Protein AF-0000000072520885 (afdb_homodimer)

Secondary structure (DSSP, 8-state):
-------SS-EEEEEEEETTEEEEEETTS-EEEEETTTTEEEEEE--SS-EEEEEE-TTSTTEEEEEETTSEEEEEETT-SS-SEEEE-SS-EEEEEE-TTSSEEEEEETTTEEEEEETTTTEEEEEE--TT--B--TT--EEE-TTSSEEEEEBTTS-EEEEETTT-SEEEEE-S----/-------SS-EEEEEEEETTEEEEEETTS-EEEEETTTTEEEEEE--SS-EEEEEE-TTSTTEEEEEETTSEEEEEETT-SS-SEEEE-SS-EEEEEE-TTSSEEEEEETTTEEEEEETTTTEEEEEE--TT--B--TT--EEE-TTSSEEEEEBTTS-EEEEETTT-SEEEEE-S-TT-

Sequence (360 aa):
MSSFMGHTDKVSSARFLSPNQVVSGSNDRLIKIWDMRSQRCVRSVFPGSTILDVVGIDRAAATFVSGHFDRKLRFWDSRNQEPVHIIELAGKVTSLYMSSDGIHVLCSTRDDTLSLMDVRKYQTVHIFSAEQYRTSSDLSRCVLSPGMEYCAAGSSDGSVFVWNIQSTKLEKVLHKGGHEMSSFMGHTDKVSSARFLSPNQVVSGSNDRLIKIWDMRSQRCVRSVFPGSTILDVVGIDRAAATFVSGHFDRKLRFWDSRNQEPVHIIELAGKVTSLYMSSDGIHVLCSTRDDTLSLMDVRKYQTVHIFSAEQYRTSSDLSRCVLSPGMEYCAAGSSDGSVFVWNIQSTKLEKVLHKGGHE

Nearest PDB structures (foldseek):
  5nuv-assembly1_A  TM=9.226E-01  e=7.677E-21  Homo sapiens
  6u6w-assembly1_A  TM=8.346E-01  e=6.890E-13  Homo sapiens
  8g3e-assembly2_B  TM=8.464E-01  e=1.004E-12  Homo sapiens
  8itf-assembly1_B  TM=8.624E-01  e=2.648E-12  Homo sapiens
  6zqc-assembly1_UU  TM=7.320E-01  e=1.464E-08  Saccharomyces cerevisiae S288C

InterPro domains:
  IPR001680 WD40 repeat [PF00400] (3-35)
  IPR001680 WD40 repeat [PF00400] (137-164)
  IPR001680 WD40 repeat [PS50082] (4-44)
  IPR001680 WD40 repeat [SM00320] (1-35)
  IPR001680 WD40 repeat [SM00320] (38-77)
  IPR001680 WD40 repeat [SM00320] (80-118)
  IPR001680 WD40 repeat [SM00320] (121-164)
  IPR015943 WD40/YVTN repeat-like-containing domain superfamily [G3DSA:2.130.10.10] (1-180)
  IPR019775 WD40 repeat, conserved site [PS00678] (22-36)
  IPR020472 PAC1/LIS1-like, WD-40 repeat [PR00320] (22-36)
  IPR020472 PAC1/LIS1-like, WD-40 repeat [PR00320] (64-78)
  IPR020472 PAC1/LIS1-like, WD-40 repeat [PR00320] (151-165)
  IPR036322 WD40-repeat-containing domain superfamily [SSF50978] (3-176)
  IPR045160 Autophagy-related protein 16 [PTHR19878] (3-175)

Solvent-accessible surface area (backbone atoms only — not comparable to full-atom values): 18285 Å² total; per-residue (Å²): 130,82,71,50,44,26,48,84,24,36,27,40,30,57,38,54,55,42,83,49,28,37,38,34,26,11,60,66,19,37,38,37,32,31,32,60,84,81,64,38,52,77,42,76,31,72,84,80,37,36,30,45,29,61,45,51,31,79,76,39,84,48,24,32,40,38,28,14,60,80,13,36,38,37,32,35,40,72,90,48,81,55,64,77,44,76,45,81,54,92,24,30,35,36,27,71,30,65,40,88,83,38,48,38,38,40,32,30,25,73,66,30,35,36,38,33,29,34,68,88,72,73,39,78,74,46,67,37,60,50,96,82,53,36,64,43,50,76,68,32,47,53,40,63,24,83,77,60,52,34,35,36,33,38,13,44,74,10,27,36,40,31,30,30,55,86,79,43,39,71,67,42,72,47,44,50,62,90,75,120,129,81,72,52,41,27,49,85,25,36,29,40,30,59,38,54,54,42,83,49,29,37,38,36,25,11,60,66,18,36,38,37,33,31,32,59,85,80,64,38,51,77,43,76,32,71,83,79,37,36,29,45,30,60,44,53,31,78,75,41,83,48,24,34,40,37,29,15,58,81,12,35,38,36,31,37,40,72,90,49,80,56,64,75,43,76,46,81,55,92,26,30,35,37,27,72,31,65,40,87,83,37,48,36,39,41,33,30,24,74,67,30,36,36,39,34,28,33,69,88,72,73,39,79,74,45,68,36,60,50,94,83,52,37,64,42,49,76,66,31,46,53,38,63,24,83,77,60,52,34,36,36,34,38,12,44,74,10,28,35,40,31,29,30,53,86,78,43,38,70,68,41,71,45,43,46,69,74,71,120

Organism: Oesophagostomum dentatum (NCBI:txid61180)

Foldseek 3Di:
DPQPDDDPAAWQEKDDLDPFWMWTFGQSQKIWIAGNVVRGTPDIEHPPFHWNYKAYQNVDRQKIWTFGQQQKIFIDRNVDRGTPDIDGHPAGWLEWDAAPVSQWIWTDGQVQKIWIAGNVVRDTPAIAHDPPAGQQDSNKYKDADNVRQWIWTAGVVGWIWIAGRVVSDGPDIRDPDPPD/DVQQDDDPAAWQEKDDLDPFWMWTFGQSQKIWIAGNVVRGTPDIEHPPFHWNYKAYQNVDRQKIWTFGQQQKIFIDRNVDRGTPDIDGHPAGWLEWDAAPVSQWIWTDGQVQKIWIAGNVVRDTPAIAHDPPAGQQDSNKYKDADNVRQWIWTAGVVGWIWIAGRVVSDGPDIRDDDVPD

Structure (mmCIF, N/CA/C/O backbone):
data_AF-0000000072520885-model_v1
#
loop_
_entity.id
_entity.type
_entity.pdbx_description
1 polymer 'WD domain, G-beta repeat protein'
#
loop_
_atom_site.group_PDB
_atom_site.id
_atom_site.type_symbol
_atom_site.label_atom_id
_atom_site.label_alt_id
_atom_site.label_comp_id
_atom_site.label_asym_id
_atom_site.label_entity_id
_atom_site.label_seq_id
_atom_site.pdbx_PDB_ins_code
_atom_site.Cartn_x
_atom_site.Cartn_y
_atom_site.Cartn_z
_atom_site.occupancy
_atom_site.B_iso_or_equiv
_atom_site.auth_seq_id
_atom_site.auth_comp_id
_atom_site.auth_asym_id
_atom_site.auth_atom_id
_atom_site.pdbx_PDB_model_num
ATOM 1 N N . MET A 1 1 ? 24.062 25.516 6.023 1 29.08 1 MET A N 1
ATOM 2 C CA . MET A 1 1 ? 22.938 24.938 6.746 1 29.08 1 MET A CA 1
ATOM 3 C C . MET A 1 1 ? 21.859 24.453 5.773 1 29.08 1 MET A C 1
ATOM 5 O O . MET A 1 1 ? 21.203 25.266 5.117 1 29.08 1 MET A O 1
ATOM 9 N N . SER A 1 2 ? 22.078 23.422 5.055 1 37.03 2 SER A N 1
ATOM 10 C CA . SER A 1 2 ? 21.281 23.016 3.9 1 37.03 2 SER A CA 1
ATOM 11 C C . SER A 1 2 ? 19.812 22.875 4.262 1 37.03 2 SER A C 1
ATOM 13 O O . SER A 1 2 ? 19.453 22.062 5.117 1 37.03 2 SER A O 1
ATOM 15 N N . SER A 1 3 ? 19.156 23.938 4.422 1 42.97 3 SER A N 1
ATOM 16 C CA . SER A 1 3 ? 17.719 24.078 4.668 1 42.97 3 SER A CA 1
ATOM 17 C C . SER A 1 3 ? 16.922 23.047 3.871 1 42.97 3 SER A C 1
ATOM 19 O O . SER A 1 3 ? 17 23.016 2.643 1 42.97 3 SER A O 1
ATOM 21 N N . PHE A 1 4 ? 16.969 21.844 4.336 1 54.53 4 PHE A N 1
ATOM 22 C CA . PHE A 1 4 ? 16.453 20.812 3.445 1 54.53 4 PHE A CA 1
ATOM 23 C C . PHE A 1 4 ? 14.969 21.031 3.162 1 54.53 4 PHE A C 1
ATOM 25 O O . PHE A 1 4 ? 14.164 21.125 4.09 1 54.53 4 PHE A O 1
ATOM 32 N N . MET A 1 5 ? 14.68 21.734 1.988 1 65.44 5 MET A N 1
ATOM 33 C CA . MET A 1 5 ? 13.414 22.031 1.332 1 65.44 5 MET A CA 1
ATOM 34 C C . MET A 1 5 ? 12.609 20.766 1.087 1 65.44 5 MET A C 1
ATOM 36 O O . MET A 1 5 ? 13.156 19.656 1.155 1 65.44 5 MET A O 1
ATOM 40 N N . GLY A 1 6 ? 11.266 21.031 1.143 1 76.12 6 GLY A N 1
ATOM 41 C CA . GLY A 1 6 ? 10.398 19.938 0.737 1 76.12 6 GLY A CA 1
ATOM 42 C C . GLY A 1 6 ? 10.711 19.406 -0.65 1 76.12 6 GLY A C 1
ATOM 43 O O . GLY A 1 6 ? 11.711 19.797 -1.258 1 76.12 6 GLY A O 1
ATOM 44 N N . HIS A 1 7 ? 10.078 18.391 -1.062 1 83.19 7 HIS A N 1
ATOM 45 C CA . HIS A 1 7 ? 10.211 17.859 -2.414 1 83.19 7 HIS A CA 1
ATOM 46 C C . HIS A 1 7 ? 9.781 18.891 -3.457 1 83.19 7 HIS A C 1
ATOM 48 O O . HIS A 1 7 ? 8.992 19.781 -3.156 1 83.19 7 HIS A O 1
ATOM 54 N N . THR A 1 8 ? 10.352 18.875 -4.594 1 83.88 8 THR A N 1
ATOM 55 C CA . THR A 1 8 ? 10.047 19.828 -5.645 1 83.88 8 THR A CA 1
ATOM 56 C C . THR A 1 8 ? 9.125 19.219 -6.691 1 83.88 8 THR A C 1
ATOM 58 O O . THR A 1 8 ? 8.828 19.844 -7.711 1 83.88 8 THR A O 1
ATOM 61 N N . ASP A 1 9 ? 8.695 18.047 -6.512 1 86.56 9 ASP A N 1
ATOM 62 C CA . ASP A 1 9 ? 7.754 17.344 -7.371 1 86.56 9 ASP A CA 1
ATOM 63 C C . ASP A 1 9 ? 6.852 16.422 -6.551 1 86.56 9 ASP A C 1
ATOM 65 O O . ASP A 1 9 ? 6.941 16.391 -5.32 1 86.56 9 ASP A O 1
ATOM 69 N N . LYS A 1 10 ? 5.973 15.773 -7.18 1 82.81 10 LYS A N 1
ATOM 70 C CA . LYS A 1 10 ? 5 14.898 -6.531 1 82.81 10 LYS A CA 1
ATOM 71 C C . LYS A 1 10 ? 5.691 13.875 -5.637 1 82.81 10 LYS A C 1
ATOM 73 O O . LYS A 1 10 ? 6.695 13.273 -6.031 1 82.81 10 LYS A O 1
ATOM 78 N N . VAL A 1 11 ? 5.188 13.75 -4.422 1 85.94 11 VAL A N 1
ATOM 79 C CA . VAL A 1 11 ? 5.645 12.695 -3.523 1 85.94 11 VAL A CA 1
ATOM 80 C C . VAL A 1 11 ? 5 11.367 -3.916 1 85.94 11 VAL A C 1
ATOM 82 O O . VAL A 1 11 ? 3.773 11.266 -3.99 1 85.94 11 VAL A O 1
ATOM 85 N N . SER A 1 12 ? 5.742 10.367 -4.195 1 84.44 12 SER A N 1
ATOM 86 C CA . SER A 1 12 ? 5.246 9.07 -4.652 1 84.44 12 SER A CA 1
ATOM 87 C C . SER A 1 12 ? 4.902 8.164 -3.475 1 84.44 12 SER A C 1
ATOM 89 O O . SER A 1 12 ? 4.012 7.32 -3.572 1 84.44 12 SER A O 1
ATOM 91 N N . SER A 1 13 ? 5.66 8.328 -2.402 1 86.44 13 SER A N 1
ATOM 92 C CA . SER A 1 13 ? 5.445 7.441 -1.262 1 86.44 13 SER A CA 1
ATOM 93 C C . SER A 1 13 ? 6.016 8.039 0.02 1 86.44 13 SER A C 1
ATOM 95 O O . SER A 1 13 ? 6.965 8.828 -0.024 1 86.44 13 SER A O 1
ATOM 97 N N . ALA A 1 14 ? 5.398 7.742 1.14 1 88.31 14 ALA A N 1
ATOM 98 C CA . ALA A 1 14 ? 5.871 8.102 2.473 1 88.31 14 ALA A CA 1
ATOM 99 C C . ALA A 1 14 ? 5.605 6.98 3.473 1 88.31 14 ALA A C 1
ATOM 101 O O . ALA A 1 14 ? 4.633 6.234 3.334 1 88.31 14 ALA A O 1
ATOM 102 N N . ARG A 1 15 ? 6.52 6.863 4.422 1 88.75 15 ARG A N 1
ATOM 103 C CA . ARG A 1 15 ? 6.375 5.855 5.469 1 88.75 15 ARG A CA 1
ATOM 104 C C . ARG A 1 15 ? 6.941 6.363 6.793 1 88.75 15 ARG A C 1
ATOM 106 O O . ARG A 1 15 ? 7.895 7.141 6.809 1 88.75 15 ARG A O 1
ATOM 113 N N . PHE A 1 16 ? 6.332 5.812 7.848 1 88.06 16 PHE A N 1
ATOM 114 C CA . PHE A 1 16 ? 6.961 6.027 9.141 1 88.06 16 PHE A CA 1
ATOM 115 C C . PHE A 1 16 ? 8.047 4.984 9.398 1 88.06 16 PHE A C 1
ATOM 117 O O . PHE A 1 16 ? 7.789 3.781 9.297 1 88.06 16 PHE A O 1
ATOM 124 N N . LEU A 1 17 ? 9.219 5.434 9.664 1 88.81 17 LEU A N 1
ATOM 125 C CA . LEU A 1 17 ? 10.305 4.543 10.055 1 88.81 17 LEU A CA 1
ATOM 126 C C . LEU A 1 17 ? 10.289 4.289 11.562 1 88.81 17 LEU A C 1
ATOM 128 O O . LEU A 1 17 ? 10.773 3.258 12.031 1 88.81 17 LEU A O 1
ATOM 132 N N . SER A 1 18 ? 9.867 5.23 12.266 1 85.31 18 SER A N 1
ATOM 133 C CA . SER A 1 18 ? 9.641 5.242 13.711 1 85.31 18 SER A CA 1
ATOM 134 C C . SER A 1 18 ? 8.508 6.188 14.086 1 85.31 18 SER A C 1
ATOM 136 O O . SER A 1 18 ? 7.945 6.867 13.219 1 85.31 18 SER A O 1
ATOM 138 N N . PRO A 1 19 ? 8.172 6.18 15.312 1 80.06 19 PRO A N 1
ATOM 139 C CA . PRO A 1 19 ? 7.094 7.09 15.703 1 80.06 19 PRO A CA 1
ATOM 140 C C . PRO A 1 19 ? 7.395 8.547 15.359 1 80.06 19 PRO A C 1
ATOM 142 O O . PRO A 1 19 ? 6.473 9.336 15.133 1 80.06 19 PRO A O 1
ATOM 145 N N . ASN A 1 20 ? 8.711 8.859 15.219 1 82.44 20 ASN A N 1
ATOM 146 C CA . ASN A 1 20 ? 9.039 10.273 15.062 1 82.44 20 ASN A CA 1
ATOM 147 C C . ASN A 1 20 ? 9.812 10.531 13.773 1 82.44 20 ASN A C 1
ATOM 149 O O . ASN A 1 20 ? 10.406 11.594 13.602 1 82.44 20 ASN A O 1
ATOM 153 N N . GLN A 1 21 ? 9.781 9.578 12.898 1 88.06 21 GLN A N 1
ATOM 154 C CA . GLN A 1 21 ? 10.531 9.773 11.656 1 88.06 21 GLN A CA 1
ATOM 155 C C . GLN A 1 21 ? 9.719 9.312 10.453 1 88.06 21 GLN A C 1
ATOM 157 O O . GLN A 1 21 ? 9.109 8.234 10.477 1 88.06 21 GLN A O 1
ATOM 162 N N . VAL A 1 22 ? 9.75 10.18 9.406 1 88.56 22 VAL A N 1
ATOM 163 C CA . VAL A 1 22 ? 9.086 9.859 8.148 1 88.56 22 VAL A CA 1
ATOM 164 C C . VAL A 1 22 ? 10.094 9.875 7.008 1 88.56 22 VAL A C 1
ATOM 166 O O . VAL A 1 22 ? 10.969 10.742 6.953 1 88.56 22 VAL A O 1
ATOM 169 N N . VAL A 1 23 ? 9.992 8.867 6.203 1 91.38 23 VAL A N 1
ATOM 170 C CA . VAL A 1 23 ? 10.758 8.852 4.961 1 91.38 23 VAL A CA 1
ATOM 171 C C . VAL A 1 23 ? 9.82 9.047 3.773 1 91.38 23 VAL A C 1
ATOM 173 O O . VAL A 1 23 ? 8.719 8.492 3.742 1 91.38 23 VAL A O 1
ATOM 176 N N . SER A 1 24 ? 10.172 9.898 2.848 1 90 24 SER A N 1
ATOM 177 C CA . SER A 1 24 ? 9.352 10.133 1.665 1 90 24 SER A CA 1
ATOM 178 C C . SER A 1 24 ? 10.188 10.055 0.39 1 90 24 SER A C 1
ATOM 180 O O . SER A 1 24 ? 11.359 10.422 0.384 1 90 24 SER A O 1
ATOM 182 N N . GLY A 1 25 ? 9.617 9.477 -0.627 1 90.88 25 GLY A N 1
ATOM 183 C CA . GLY A 1 25 ? 10.164 9.469 -1.975 1 90.88 25 GLY A CA 1
ATOM 184 C C . GLY A 1 25 ? 9.344 10.289 -2.955 1 90.88 25 GLY A C 1
ATOM 185 O O . GLY A 1 25 ? 8.117 10.352 -2.848 1 90.88 25 GLY A O 1
ATOM 186 N N . SER A 1 26 ? 10.039 10.844 -3.93 1 87.25 26 SER A N 1
ATOM 187 C CA . SER A 1 26 ? 9.367 11.781 -4.828 1 87.25 26 SER A CA 1
ATOM 188 C C . SER A 1 26 ? 9.852 11.602 -6.266 1 87.25 26 SER A C 1
ATOM 190 O O . SER A 1 26 ? 10.883 10.969 -6.508 1 87.25 26 SER A O 1
ATOM 192 N N . ASN A 1 27 ? 9.055 12.164 -7.168 1 88.81 27 ASN A N 1
ATOM 193 C CA . ASN A 1 27 ? 9.438 12.219 -8.578 1 88.81 27 ASN A CA 1
ATOM 194 C C . ASN A 1 27 ? 10.609 13.164 -8.805 1 88.81 27 ASN A C 1
ATOM 196 O O . ASN A 1 27 ? 11.211 13.164 -9.883 1 88.81 27 ASN A O 1
ATOM 200 N N . ASP A 1 28 ? 11.031 13.969 -7.828 1 87.5 28 ASP A N 1
ATOM 201 C CA . ASP A 1 28 ? 12.195 14.844 -7.961 1 87.5 28 ASP A CA 1
ATOM 202 C C . ASP A 1 28 ? 13.492 14.055 -7.777 1 87.5 28 ASP A C 1
ATOM 204 O O . ASP A 1 28 ? 14.578 14.641 -7.781 1 87.5 28 ASP A O 1
ATOM 208 N N . ARG A 1 29 ? 13.367 12.766 -7.508 1 92.75 29 ARG A N 1
ATOM 209 C CA . ARG A 1 29 ? 14.461 11.797 -7.434 1 92.75 29 ARG A CA 1
ATOM 210 C C . ARG A 1 29 ? 15.188 11.898 -6.094 1 92.75 29 ARG A C 1
ATOM 212 O O . ARG A 1 29 ? 16.328 11.461 -5.969 1 92.75 29 ARG A O 1
ATOM 219 N N . LEU A 1 30 ? 14.477 12.492 -5.105 1 91.12 30 LEU A N 1
ATOM 220 C CA . LEU A 1 30 ? 15.055 12.586 -3.77 1 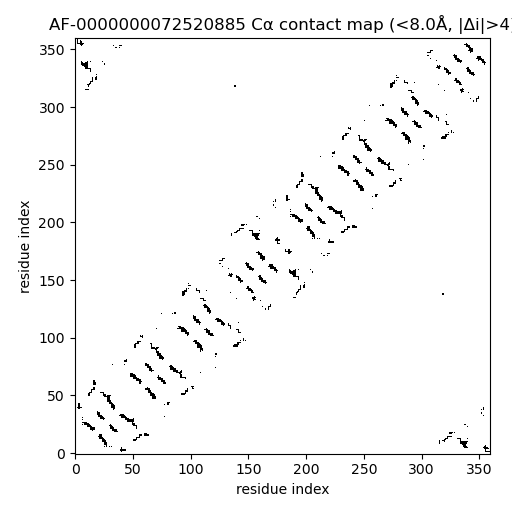91.12 30 LEU A CA 1
ATOM 221 C C . LEU A 1 30 ? 14.281 11.719 -2.779 1 91.12 30 LEU A C 1
ATOM 223 O O . LEU A 1 30 ? 13.062 11.578 -2.896 1 91.12 30 LEU A O 1
ATOM 227 N N . ILE A 1 31 ? 15.047 11.188 -1.869 1 93.56 31 ILE A N 1
ATOM 228 C CA . ILE A 1 31 ? 14.477 10.633 -0.647 1 93.56 31 ILE A CA 1
ATOM 229 C C . ILE A 1 31 ? 14.742 11.578 0.522 1 93.56 31 ILE A C 1
ATOM 231 O O . ILE A 1 31 ? 15.867 12.031 0.719 1 93.56 31 ILE A O 1
ATOM 235 N N . LYS A 1 32 ? 13.766 11.852 1.217 1 91.31 32 LYS A N 1
ATOM 236 C CA . LYS A 1 32 ? 13.922 12.75 2.361 1 91.31 32 LYS A CA 1
ATOM 237 C C . LYS A 1 32 ? 13.5 12.062 3.656 1 91.31 32 LYS A C 1
ATOM 239 O O . LYS A 1 32 ? 12.516 11.32 3.682 1 91.31 32 LYS A O 1
ATOM 244 N N . ILE A 1 33 ? 14.297 12.328 4.68 1 91.44 33 ILE A N 1
ATOM 245 C CA . ILE A 1 33 ? 14 11.859 6.027 1 91.44 33 ILE A CA 1
ATOM 246 C C . ILE A 1 33 ? 13.609 13.039 6.914 1 91.44 33 ILE A C 1
ATOM 248 O O . ILE A 1 33 ? 14.352 14.023 7.008 1 91.44 33 ILE A O 1
ATOM 252 N N . TRP A 1 34 ? 12.5 12.867 7.551 1 87.25 34 TRP A N 1
ATOM 253 C CA . TRP A 1 34 ? 11.93 13.953 8.344 1 87.25 34 TRP A CA 1
ATOM 254 C C . TRP A 1 34 ? 11.867 13.57 9.82 1 87.25 34 TRP A C 1
ATOM 256 O O . TRP A 1 34 ? 11.523 12.438 10.164 1 87.25 34 TRP A O 1
ATOM 266 N N . ASP A 1 35 ? 12.266 14.5 10.641 1 84.81 35 ASP A N 1
ATOM 267 C CA . ASP A 1 35 ? 12.07 14.375 12.078 1 84.81 35 ASP A CA 1
ATOM 268 C C . ASP A 1 35 ? 10.789 15.078 12.516 1 84.81 35 ASP A C 1
ATOM 270 O O . ASP A 1 35 ? 10.648 16.297 12.344 1 84.81 35 ASP A O 1
ATOM 274 N N . MET A 1 36 ? 9.922 14.352 13.133 1 79.75 36 MET A N 1
ATOM 275 C CA . MET A 1 36 ? 8.602 14.883 13.461 1 79.75 36 MET A CA 1
ATOM 276 C C . MET A 1 36 ? 8.672 15.812 14.664 1 79.75 36 MET A C 1
ATOM 278 O O . MET A 1 36 ? 7.875 16.75 14.789 1 79.75 36 MET A O 1
ATOM 282 N N . ARG A 1 37 ? 9.57 15.555 15.547 1 78.94 37 ARG A N 1
ATOM 283 C CA . ARG A 1 37 ? 9.695 16.391 16.734 1 78.94 37 ARG A CA 1
ATOM 284 C C . ARG A 1 37 ? 10.203 17.781 16.375 1 78.94 37 ARG A C 1
ATOM 286 O O . ARG A 1 37 ? 9.617 18.781 16.781 1 78.94 37 ARG A O 1
ATOM 293 N N . SER A 1 38 ? 11.281 17.797 15.562 1 76.56 38 SER A N 1
ATOM 294 C CA . SER A 1 38 ? 11.867 19.078 15.18 1 76.56 38 SER A CA 1
ATOM 295 C C . SER A 1 38 ? 11.18 19.656 13.945 1 76.56 38 SER A C 1
ATOM 297 O O . SER A 1 38 ? 11.359 20.828 13.617 1 76.56 38 SER A O 1
ATOM 299 N N . GLN A 1 39 ? 10.391 18.766 13.297 1 72.38 39 GLN A N 1
ATOM 300 C CA . GLN A 1 39 ? 9.633 19.125 12.094 1 72.38 39 GLN A CA 1
ATOM 301 C C . GLN A 1 39 ? 10.562 19.547 10.969 1 72.38 39 GLN A C 1
ATOM 303 O O . GLN A 1 39 ? 10.273 20.5 10.234 1 72.38 39 GLN A O 1
ATOM 308 N N . ARG A 1 40 ? 11.688 18.984 10.891 1 76.19 40 ARG A N 1
ATOM 309 C CA . ARG A 1 40 ? 12.672 19.328 9.867 1 76.19 40 ARG A CA 1
ATOM 310 C C . ARG A 1 40 ? 13.086 18.094 9.07 1 76.19 40 ARG A C 1
ATOM 312 O O . ARG A 1 40 ? 13 16.969 9.57 1 76.19 40 ARG A O 1
ATOM 319 N N . CYS A 1 41 ? 13.375 18.422 7.82 1 83.56 41 CYS A N 1
ATOM 320 C CA . CYS A 1 41 ? 14.078 17.406 7.039 1 83.56 41 CYS A CA 1
ATOM 321 C C . CYS A 1 41 ? 15.492 17.188 7.562 1 83.56 41 CYS A C 1
ATOM 323 O O . CYS A 1 41 ? 16.297 18.109 7.559 1 83.56 41 CYS A O 1
ATOM 325 N N . VAL A 1 42 ? 15.758 16.016 8.047 1 84.56 42 VAL A N 1
ATOM 326 C CA . VAL A 1 42 ? 17.047 15.789 8.695 1 84.56 42 VAL A CA 1
ATOM 327 C C . VAL A 1 42 ? 18.047 15.258 7.68 1 84.56 42 VAL A C 1
ATOM 329 O O . VAL A 1 42 ? 19.25 15.359 7.883 1 84.56 42 VAL A O 1
ATOM 332 N N . ARG A 1 43 ? 17.5 14.703 6.566 1 87.94 43 ARG A N 1
ATOM 333 C CA . ARG A 1 43 ? 18.406 14.18 5.543 1 87.94 43 ARG A CA 1
ATOM 334 C C . ARG A 1 43 ? 17.703 14.125 4.184 1 87.94 43 ARG A C 1
ATOM 336 O O . ARG A 1 43 ? 16.516 13.82 4.102 1 87.94 43 ARG A O 1
ATOM 343 N N . SER A 1 44 ? 18.406 14.484 3.174 1 89.12 44 SER A N 1
ATOM 344 C CA . SER A 1 44 ? 18 14.344 1.776 1 89.12 44 SER A CA 1
ATOM 345 C C . SER A 1 44 ? 19.047 13.586 0.977 1 89.12 44 SER A C 1
ATOM 347 O O . SER A 1 44 ? 20.234 13.961 0.965 1 89.12 44 SER A O 1
ATOM 349 N N . VAL A 1 45 ? 18.578 12.5 0.438 1 89.06 45 VAL A N 1
ATOM 350 C CA . VAL A 1 45 ? 19.531 11.727 -0.351 1 89.06 45 VAL A CA 1
ATOM 351 C C . VAL A 1 45 ? 19.062 11.656 -1.803 1 89.06 45 VAL A C 1
ATOM 353 O O . VAL A 1 45 ? 17.859 11.734 -2.078 1 89.06 45 VAL A O 1
ATOM 356 N N . PHE A 1 46 ? 20.062 11.547 -2.734 1 88.5 46 PHE A N 1
ATOM 357 C CA . PHE A 1 46 ? 19.797 11.523 -4.168 1 88.5 46 PHE A CA 1
ATOM 358 C C . PHE A 1 46 ? 20.188 10.18 -4.77 1 88.5 46 PHE A C 1
ATOM 360 O O . PHE A 1 46 ? 21.344 9.992 -5.156 1 88.5 46 PHE A O 1
ATOM 367 N N . PRO A 1 47 ? 19.312 9.281 -4.891 1 88 47 PRO A N 1
ATOM 368 C CA . PRO A 1 47 ? 19.656 7.988 -5.492 1 88 47 PRO A CA 1
ATOM 369 C C . PRO A 1 47 ? 19.828 8.07 -7.008 1 88 47 PRO A C 1
ATOM 371 O O . PRO A 1 47 ? 20.312 7.125 -7.625 1 88 47 PRO A O 1
ATOM 374 N N . GLY A 1 48 ? 19.422 9.203 -7.645 1 86.44 48 GLY A N 1
ATOM 375 C CA . GLY A 1 48 ? 19.672 9.359 -9.07 1 86.44 48 GLY A CA 1
ATOM 376 C C . GLY A 1 48 ? 18.531 8.875 -9.93 1 86.44 48 GLY A C 1
ATOM 377 O O . GLY A 1 48 ? 18.641 8.836 -11.164 1 86.44 48 GLY A O 1
ATOM 378 N N . SER A 1 49 ? 17.422 8.469 -9.359 1 92.69 49 SER A N 1
ATOM 379 C CA . SER A 1 49 ? 16.281 7.973 -10.125 1 92.69 49 SER A CA 1
ATOM 380 C C . SER A 1 49 ? 14.969 8.273 -9.414 1 92.69 49 SER A C 1
ATOM 382 O O . SER A 1 49 ? 14.953 8.492 -8.203 1 92.69 49 SER A O 1
ATOM 384 N N . THR A 1 50 ? 13.898 8.352 -10.188 1 92.69 50 THR A N 1
ATOM 385 C CA . THR A 1 50 ? 12.57 8.531 -9.609 1 92.69 50 THR A CA 1
ATOM 386 C C . THR A 1 50 ? 12.25 7.395 -8.641 1 92.69 50 THR A C 1
ATOM 388 O O . THR A 1 50 ? 12.523 6.23 -8.93 1 92.69 50 THR A O 1
ATOM 391 N N . ILE A 1 51 ? 11.727 7.824 -7.477 1 91.31 51 ILE A N 1
ATOM 392 C CA . ILE A 1 51 ? 11.336 6.852 -6.465 1 91.31 51 ILE A CA 1
ATOM 393 C C . ILE A 1 51 ? 9.891 6.418 -6.699 1 91.31 51 ILE A C 1
ATOM 395 O O . ILE A 1 51 ? 8.992 7.258 -6.82 1 91.31 51 ILE A O 1
ATOM 399 N N . LEU A 1 52 ? 9.711 5.176 -6.75 1 87.94 52 LEU A N 1
ATOM 400 C CA . LEU A 1 52 ? 8.367 4.68 -6.996 1 87.94 52 LEU A CA 1
ATOM 401 C C . LEU A 1 52 ? 7.711 4.219 -5.699 1 87.94 52 LEU A C 1
ATOM 403 O O . LEU A 1 52 ? 6.504 4.387 -5.512 1 87.94 52 LEU A O 1
ATOM 407 N N . ASP A 1 53 ? 8.547 3.656 -4.809 1 90.88 53 ASP A N 1
ATOM 408 C CA . ASP A 1 53 ? 8.008 3.186 -3.537 1 90.88 53 ASP A CA 1
ATOM 409 C C . ASP A 1 53 ? 9.102 3.08 -2.479 1 90.88 53 ASP A C 1
ATOM 411 O O . ASP A 1 53 ? 10.273 2.906 -2.809 1 90.88 53 ASP A O 1
ATOM 415 N N . VAL A 1 54 ? 8.664 3.225 -1.206 1 93.06 54 VAL A N 1
ATOM 416 C CA . VAL A 1 54 ? 9.555 3.053 -0.062 1 93.06 54 VAL A CA 1
ATOM 417 C C . VAL A 1 54 ? 8.867 2.213 1.009 1 93.06 54 VAL A C 1
ATOM 419 O O . VAL A 1 54 ? 7.664 2.369 1.251 1 93.06 54 VAL A O 1
ATOM 422 N N . VAL A 1 55 ? 9.688 1.34 1.641 1 91.94 55 VAL A N 1
ATOM 423 C CA . VAL A 1 55 ? 9.133 0.574 2.754 1 91.94 55 VAL A CA 1
ATOM 424 C C . VAL A 1 55 ? 10.148 0.514 3.893 1 91.94 55 VAL A C 1
ATOM 426 O O . VAL A 1 55 ? 11.352 0.434 3.654 1 91.94 55 VAL A O 1
ATOM 429 N N . GLY A 1 56 ? 9.633 0.631 5.098 1 89 56 GLY A N 1
ATOM 430 C CA . GLY A 1 56 ? 10.492 0.485 6.262 1 89 56 GLY A CA 1
ATOM 431 C C . GLY A 1 56 ? 10.773 -0.963 6.617 1 89 56 GLY A C 1
ATOM 432 O O . GLY A 1 56 ? 9.984 -1.853 6.285 1 89 56 GLY A O 1
ATOM 433 N N . ILE A 1 57 ? 11.898 -1.139 7.285 1 85.5 57 ILE A N 1
ATOM 434 C CA . ILE A 1 57 ? 12.242 -2.432 7.867 1 85.5 57 ILE A CA 1
ATOM 435 C C . ILE A 1 57 ? 11.992 -2.398 9.375 1 85.5 57 ILE A C 1
ATOM 437 O O . ILE A 1 57 ? 12.742 -1.757 10.117 1 85.5 57 ILE A O 1
ATOM 441 N N . ASP A 1 58 ? 10.93 -2.977 9.867 1 75.06 58 ASP A N 1
ATOM 442 C CA . ASP A 1 58 ? 10.477 -2.852 11.25 1 75.06 58 ASP A CA 1
ATOM 443 C C . ASP A 1 58 ? 11.516 -3.416 12.219 1 75.06 58 ASP A C 1
ATOM 445 O O . ASP A 1 58 ? 11.688 -2.896 13.328 1 75.06 58 ASP A O 1
ATOM 449 N N . ARG A 1 59 ? 12.18 -4.43 11.844 1 73.56 59 ARG A N 1
ATOM 450 C CA . ARG A 1 59 ? 13.094 -5.113 12.758 1 73.56 59 ARG A CA 1
ATOM 451 C C . ARG A 1 59 ? 14.398 -4.332 12.914 1 73.56 59 ARG A C 1
ATOM 453 O O . ARG A 1 59 ? 15.18 -4.602 13.828 1 73.56 59 ARG A O 1
ATOM 460 N N . ALA A 1 60 ? 14.641 -3.469 12.062 1 71 60 ALA A N 1
ATOM 461 C CA . ALA A 1 60 ? 15.883 -2.701 12.109 1 71 60 ALA A CA 1
ATOM 462 C C . ALA A 1 60 ? 15.594 -1.202 12.164 1 71 60 ALA A C 1
ATOM 464 O O . ALA A 1 60 ? 15.164 -0.61 11.172 1 71 60 ALA A O 1
ATOM 465 N N . ALA A 1 61 ? 15.859 -0.719 13.25 1 72.69 61 ALA A N 1
ATOM 466 C CA . ALA A 1 61 ? 15.594 0.705 13.438 1 72.69 61 ALA A CA 1
ATOM 467 C C . ALA A 1 61 ? 16.266 1.536 12.352 1 72.69 61 ALA A C 1
ATOM 469 O O . ALA A 1 61 ? 17.406 1.247 11.953 1 72.69 61 ALA A O 1
ATOM 470 N N . ALA A 1 62 ? 15.57 2.439 11.719 1 84.56 62 ALA A N 1
ATOM 471 C CA . ALA A 1 62 ? 16.094 3.49 10.844 1 84.56 62 ALA A CA 1
ATOM 472 C C . ALA A 1 62 ? 16.5 2.928 9.484 1 84.56 62 ALA A C 1
ATOM 474 O O . ALA A 1 62 ? 17.344 3.504 8.797 1 84.56 62 ALA A O 1
ATOM 475 N N . THR A 1 63 ? 16.078 1.696 9.203 1 92.19 63 THR A N 1
ATOM 476 C CA . THR A 1 63 ? 16.406 1.147 7.887 1 92.19 63 THR A CA 1
ATOM 477 C C . THR A 1 63 ? 15.156 1.091 7.004 1 92.19 63 THR A C 1
ATOM 479 O O . THR A 1 63 ? 14.031 1.018 7.508 1 92.19 63 THR A O 1
ATOM 482 N N . PHE A 1 64 ? 15.383 1.229 5.676 1 95.06 64 PHE A N 1
ATOM 483 C CA . PHE A 1 64 ? 14.273 1.168 4.727 1 95.06 64 PHE A CA 1
ATOM 484 C C . PHE A 1 64 ? 14.766 0.753 3.346 1 95.06 64 PHE A C 1
ATOM 486 O O . PHE A 1 64 ? 15.977 0.684 3.105 1 95.06 64 PHE A O 1
ATOM 493 N N . VAL A 1 65 ? 13.852 0.363 2.506 1 96.19 65 VAL A N 1
ATOM 494 C CA . VAL A 1 65 ? 14.117 -0.039 1.129 1 96.19 65 VAL A CA 1
ATOM 495 C C . VAL A 1 65 ? 13.367 0.881 0.169 1 96.19 65 VAL A C 1
ATOM 497 O O . VAL A 1 65 ? 12.219 1.245 0.42 1 96.19 65 VAL A O 1
ATOM 500 N N . SER A 1 66 ? 13.984 1.306 -0.875 1 96.19 66 SER A N 1
ATOM 501 C CA . SER A 1 66 ? 13.344 2.117 -1.905 1 96.19 66 SER A CA 1
ATOM 502 C C . SER A 1 66 ? 13.445 1.454 -3.275 1 96.19 66 SER A C 1
ATOM 504 O O . SER A 1 66 ? 14.477 0.864 -3.609 1 96.19 66 SER A O 1
ATOM 506 N N . GLY A 1 67 ? 12.383 1.449 -4.008 1 95.44 67 GLY A N 1
ATOM 507 C CA . GLY A 1 67 ? 12.32 0.958 -5.375 1 95.44 67 GLY A CA 1
ATOM 508 C C . GLY A 1 67 ? 12.273 2.07 -6.406 1 95.44 67 GLY A C 1
ATOM 509 O O . GLY A 1 67 ? 11.602 3.084 -6.207 1 95.44 67 GLY A O 1
ATOM 510 N N . HIS A 1 68 ? 12.93 1.847 -7.543 1 94.75 68 HIS A N 1
ATOM 511 C CA . HIS A 1 68 ? 13.211 2.975 -8.422 1 94.75 68 HIS A CA 1
ATOM 512 C C . HIS A 1 68 ? 12.883 2.637 -9.875 1 94.75 68 HIS A C 1
ATOM 514 O O . HIS A 1 68 ? 12.82 1.463 -10.242 1 94.75 68 HIS A O 1
ATOM 520 N N . PHE A 1 69 ? 12.734 3.699 -10.641 1 93.56 69 PHE A N 1
ATOM 521 C CA . PHE A 1 69 ? 12.477 3.633 -12.07 1 93.56 69 PHE A CA 1
ATOM 522 C C . PHE A 1 69 ? 13.656 3.025 -12.812 1 93.56 69 PHE A C 1
ATOM 524 O O . PHE A 1 69 ? 13.484 2.359 -13.836 1 93.56 69 PHE A O 1
ATOM 531 N N . ASP A 1 70 ? 14.906 3.176 -12.344 1 95.38 70 ASP A N 1
ATOM 532 C CA . ASP A 1 70 ? 16.109 2.693 -13.008 1 95.38 70 ASP A CA 1
ATOM 533 C C . ASP A 1 70 ? 16.328 1.21 -12.727 1 95.38 70 ASP A C 1
ATOM 535 O O . ASP A 1 70 ? 17.453 0.707 -12.875 1 95.38 70 ASP A O 1
ATOM 539 N N . ARG A 1 71 ? 15.406 0.521 -12.18 1 95.69 71 ARG A N 1
ATOM 540 C CA . ARG A 1 71 ? 15.375 -0.923 -11.977 1 95.69 71 ARG A CA 1
ATOM 541 C C . ARG A 1 71 ? 16.203 -1.329 -10.766 1 95.69 71 ARG A C 1
ATOM 543 O O . ARG A 1 71 ? 16.656 -2.473 -10.672 1 95.69 71 ARG A O 1
ATOM 550 N N . LYS A 1 72 ? 16.469 -0.377 -9.906 1 96.5 72 LYS A N 1
ATOM 551 C CA . LYS A 1 72 ? 17.297 -0.697 -8.75 1 96.5 72 LYS A CA 1
ATOM 552 C C . LYS A 1 72 ? 16.469 -0.682 -7.465 1 96.5 72 LYS A C 1
ATOM 554 O O . LYS A 1 72 ? 15.578 0.157 -7.301 1 96.5 72 LYS A O 1
ATOM 559 N N . LEU A 1 73 ? 16.766 -1.609 -6.66 1 96.88 73 LEU A N 1
ATOM 560 C CA . LEU A 1 73 ? 16.375 -1.61 -5.254 1 96.88 73 LEU A CA 1
ATOM 561 C C . LEU A 1 73 ? 17.531 -1.151 -4.367 1 96.88 73 LEU A C 1
ATOM 563 O O . LEU A 1 73 ? 18.641 -1.678 -4.465 1 96.88 73 LEU A O 1
ATOM 567 N N . ARG A 1 74 ? 17.281 -0.157 -3.578 1 97.31 74 ARG A N 1
ATOM 568 C CA . ARG A 1 74 ? 18.328 0.356 -2.707 1 97.31 74 ARG A CA 1
ATOM 569 C C . ARG A 1 74 ? 17.969 0.174 -1.238 1 97.31 74 ARG A C 1
ATOM 571 O O . ARG A 1 74 ? 16.828 0.43 -0.84 1 97.31 74 ARG A O 1
ATOM 578 N N . PHE A 1 75 ? 18.922 -0.32 -0.495 1 96.31 75 PHE A N 1
ATOM 579 C CA . PHE A 1 75 ? 18.797 -0.522 0.943 1 96.31 75 PHE A CA 1
ATOM 580 C C . PHE A 1 75 ? 19.5 0.593 1.709 1 96.31 75 PHE A C 1
ATOM 582 O O . PHE A 1 75 ? 20.656 0.915 1.426 1 96.31 75 PHE A O 1
ATOM 589 N N . TRP A 1 76 ? 18.734 1.128 2.736 1 96 76 TRP A N 1
ATOM 590 C CA . TRP A 1 76 ? 19.234 2.338 3.383 1 96 76 TRP A CA 1
ATOM 591 C C . TRP A 1 76 ? 19.297 2.162 4.895 1 96 76 TRP A C 1
ATOM 593 O O . TRP A 1 76 ? 18.469 1.449 5.477 1 96 76 TRP A O 1
ATOM 603 N N . ASP A 1 77 ? 20.312 2.758 5.48 1 93.5 77 ASP A N 1
ATOM 604 C CA . ASP A 1 77 ? 20.312 3.236 6.859 1 93.5 77 ASP A CA 1
ATOM 605 C C . ASP A 1 77 ? 20.062 4.742 6.918 1 93.5 77 ASP A C 1
ATOM 607 O O . ASP A 1 77 ? 20.797 5.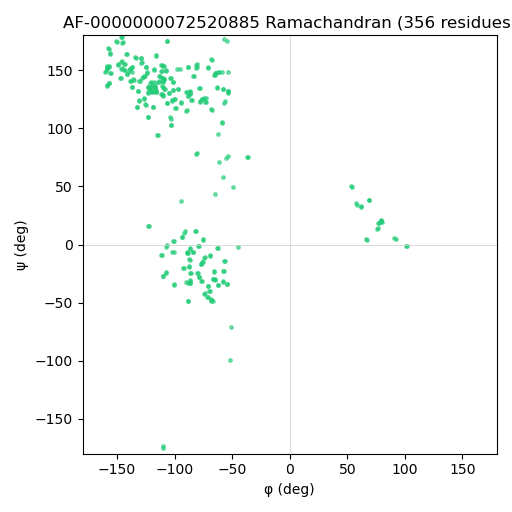52 6.312 1 93.5 77 ASP A O 1
ATOM 611 N N . SER A 1 78 ? 18.984 5.141 7.535 1 91.19 78 SER A N 1
ATOM 612 C CA . SER A 1 78 ? 18.562 6.535 7.5 1 91.19 78 SER A CA 1
ATOM 613 C C . SER A 1 78 ? 19.656 7.465 8.016 1 91.19 78 SER A C 1
ATOM 615 O O . SER A 1 78 ? 19.594 8.68 7.812 1 91.19 78 SER A O 1
ATOM 617 N N . ARG A 1 79 ? 20.641 6.902 8.648 1 89.56 79 ARG A N 1
ATOM 618 C CA . ARG A 1 79 ? 21.734 7.688 9.211 1 89.56 79 ARG A CA 1
ATOM 619 C C . ARG A 1 79 ? 22.859 7.887 8.188 1 89.56 79 ARG A C 1
ATOM 621 O O . ARG A 1 79 ? 23.797 8.633 8.438 1 89.56 79 ARG A O 1
ATOM 628 N N . ASN A 1 80 ? 22.703 7.207 7.039 1 91.5 80 ASN A N 1
ATOM 629 C CA . ASN A 1 80 ? 23.734 7.266 6.02 1 91.5 80 ASN A CA 1
ATOM 630 C C . ASN A 1 80 ? 23.281 8.047 4.789 1 91.5 80 ASN A C 1
ATOM 632 O O . ASN A 1 80 ? 22.094 8.094 4.492 1 91.5 80 ASN A O 1
ATOM 636 N N . GLN A 1 81 ? 24.25 8.602 4.09 1 91.56 81 GLN A N 1
ATOM 637 C CA . GLN A 1 81 ? 23.953 9.344 2.871 1 91.56 81 GLN A CA 1
ATOM 638 C C . GLN A 1 81 ? 23.891 8.414 1.661 1 91.56 81 GLN A C 1
ATOM 640 O O . GLN A 1 81 ? 23.266 8.75 0.653 1 91.56 81 GLN A O 1
ATOM 645 N N . GLU A 1 82 ? 24.562 7.34 1.817 1 94.81 82 GLU A N 1
ATOM 646 C CA . GLU A 1 82 ? 24.594 6.383 0.714 1 94.81 82 GLU A CA 1
ATOM 647 C C . GLU A 1 82 ? 23.828 5.109 1.062 1 94.81 82 GLU A C 1
ATOM 649 O O . GLU A 1 82 ? 23.734 4.738 2.234 1 94.81 82 GLU A O 1
ATOM 654 N N . PRO A 1 83 ? 23.375 4.465 -0.011 1 96.12 83 PRO A N 1
ATOM 655 C CA . PRO A 1 83 ? 22.734 3.174 0.267 1 96.12 83 PRO A CA 1
ATOM 656 C C . PRO A 1 83 ? 23.719 2.143 0.822 1 96.12 83 PRO A C 1
ATOM 658 O O . PRO A 1 83 ? 24.891 2.154 0.467 1 96.12 83 PRO A O 1
ATOM 661 N N . VAL A 1 84 ? 23.203 1.318 1.69 1 95.31 84 VAL A N 1
ATOM 662 C CA . VAL A 1 84 ? 23.984 0.225 2.262 1 95.31 84 VAL A CA 1
ATOM 663 C C . VAL A 1 84 ? 24.234 -0.841 1.197 1 95.31 84 VAL A C 1
ATOM 665 O O . VAL A 1 84 ? 25.297 -1.475 1.182 1 95.31 84 VAL A O 1
ATOM 668 N N . HIS A 1 85 ? 23.281 -1.065 0.339 1 96.44 85 HIS A N 1
ATOM 669 C CA . HIS A 1 85 ? 23.359 -2.061 -0.725 1 96.44 85 HIS A CA 1
ATOM 670 C C . HIS A 1 85 ? 22.406 -1.722 -1.872 1 96.44 85 HIS A C 1
ATOM 672 O O . HIS A 1 85 ? 21.422 -1.021 -1.675 1 96.44 85 HIS A O 1
ATOM 678 N N . ILE A 1 86 ? 22.781 -2.205 -3.062 1 96.94 86 ILE A N 1
ATOM 679 C CA . ILE A 1 86 ? 21.953 -2.002 -4.246 1 96.94 86 ILE A CA 1
ATOM 680 C C . ILE A 1 86 ? 21.781 -3.324 -4.984 1 96.94 86 ILE A C 1
ATOM 682 O O . ILE A 1 86 ? 22.75 -4.074 -5.172 1 96.94 86 ILE A O 1
ATOM 686 N N . ILE A 1 87 ? 20.578 -3.635 -5.324 1 96.31 87 ILE A N 1
ATOM 687 C CA . ILE A 1 87 ? 20.281 -4.789 -6.164 1 96.31 87 ILE A CA 1
ATOM 688 C C . ILE A 1 87 ? 19.656 -4.32 -7.477 1 96.31 87 ILE A C 1
ATOM 690 O O . ILE A 1 87 ? 18.75 -3.484 -7.48 1 96.31 87 ILE A O 1
ATOM 694 N N . GLU A 1 88 ? 20.156 -4.805 -8.555 1 95.06 88 GLU A N 1
ATOM 695 C CA . GLU A 1 88 ? 19.562 -4.527 -9.859 1 95.06 88 GLU A CA 1
ATOM 696 C C . GLU A 1 88 ? 18.5 -5.562 -10.219 1 95.06 88 GLU A C 1
ATOM 698 O O . GLU A 1 88 ? 18.734 -6.766 -10.086 1 95.06 88 GLU A O 1
ATOM 703 N N . LEU A 1 89 ? 17.375 -5.066 -10.625 1 94.38 89 LEU A N 1
ATOM 704 C CA . LEU A 1 89 ? 16.266 -5.926 -11.008 1 94.38 89 LEU A CA 1
ATOM 705 C C . LEU A 1 89 ? 16.078 -5.938 -12.523 1 94.38 89 LEU A C 1
ATOM 707 O O . LEU A 1 89 ? 16.797 -5.242 -13.242 1 94.38 89 LEU A O 1
ATOM 711 N N . ALA A 1 90 ? 15.18 -6.754 -13.016 1 91.81 90 ALA A N 1
ATOM 712 C CA . ALA A 1 90 ? 14.984 -6.914 -14.453 1 91.81 90 ALA A CA 1
ATOM 713 C C . ALA A 1 90 ? 14.141 -5.773 -15.023 1 91.81 90 ALA A C 1
ATOM 715 O O . ALA A 1 90 ? 14.211 -5.477 -16.219 1 91.81 90 ALA A O 1
ATOM 716 N N . GLY A 1 91 ? 13.312 -5.102 -14.25 1 92.75 91 GLY A N 1
ATOM 717 C CA . GLY A 1 91 ? 12.469 -3.988 -14.656 1 92.75 91 GLY A CA 1
ATOM 718 C C . GLY A 1 91 ? 12.305 -2.941 -13.57 1 92.75 91 GLY A C 1
ATOM 719 O O . GLY A 1 91 ? 12.82 -3.1 -12.461 1 92.75 91 GLY A O 1
ATOM 720 N N . LYS A 1 92 ? 11.641 -1.854 -13.977 1 92.44 92 LYS A N 1
ATOM 721 C CA . LYS A 1 92 ? 11.383 -0.833 -12.961 1 92.44 92 LYS A CA 1
ATOM 722 C C . LYS A 1 92 ? 10.453 -1.358 -11.875 1 92.44 92 LYS A C 1
ATOM 724 O O . LYS A 1 92 ? 9.523 -2.125 -12.156 1 92.44 92 LYS A O 1
ATOM 729 N N . VAL A 1 93 ? 10.617 -0.911 -10.68 1 92.12 93 VAL A N 1
ATOM 730 C CA . VAL A 1 93 ? 9.852 -1.353 -9.523 1 92.12 93 VAL A CA 1
ATOM 731 C C . VAL A 1 93 ? 8.477 -0.686 -9.523 1 92.12 93 VAL A C 1
ATOM 733 O O . VAL A 1 93 ? 8.367 0.515 -9.781 1 92.12 93 VAL A O 1
ATOM 736 N N . THR A 1 94 ? 7.422 -1.455 -9.266 1 89.06 94 THR A N 1
ATOM 737 C CA . THR A 1 94 ? 6.086 -0.871 -9.195 1 89.06 94 THR A CA 1
ATOM 738 C C . THR A 1 94 ? 5.562 -0.875 -7.766 1 89.06 94 THR A C 1
ATOM 740 O O . THR A 1 94 ? 4.754 -0.024 -7.391 1 89.06 94 THR A O 1
ATOM 743 N N . SER A 1 95 ? 6.043 -1.821 -6.98 1 90.06 95 SER A N 1
ATOM 744 C CA . SER A 1 95 ? 5.57 -1.879 -5.602 1 90.06 95 SER A CA 1
ATOM 745 C C . SER A 1 95 ? 6.551 -2.635 -4.707 1 90.06 95 SER A C 1
ATOM 747 O O . SER A 1 95 ? 7.281 -3.504 -5.184 1 90.06 95 SER A O 1
ATOM 749 N N . LEU A 1 96 ? 6.535 -2.25 -3.465 1 92.94 96 LEU A N 1
ATOM 750 C CA . LEU A 1 96 ? 7.27 -2.926 -2.398 1 92.94 96 LEU A CA 1
ATOM 751 C C . LEU A 1 96 ? 6.328 -3.367 -1.285 1 92.94 96 LEU A C 1
ATOM 753 O O . LEU A 1 96 ? 5.402 -2.635 -0.922 1 92.94 96 LEU A O 1
ATOM 757 N N . TYR A 1 97 ? 6.504 -4.566 -0.825 1 92 97 TYR A N 1
ATOM 758 C CA . TYR A 1 97 ? 5.719 -5.086 0.287 1 92 97 TYR A CA 1
ATOM 759 C C . TYR A 1 97 ? 6.613 -5.75 1.328 1 92 97 TYR A C 1
ATOM 761 O O . TYR A 1 97 ? 7.289 -6.738 1.034 1 92 97 TYR A O 1
ATOM 769 N N . MET A 1 98 ? 6.594 -5.207 2.537 1 91.19 98 MET A N 1
ATOM 770 C CA . MET A 1 98 ? 7.395 -5.75 3.629 1 91.19 98 MET A CA 1
ATOM 771 C C . MET A 1 98 ? 6.648 -6.859 4.359 1 91.19 98 MET A C 1
ATOM 773 O O . MET A 1 98 ? 5.484 -6.691 4.723 1 91.19 98 MET A O 1
ATOM 777 N N . SER A 1 99 ? 7.367 -7.922 4.535 1 90.56 99 SER A N 1
ATOM 778 C CA . SER A 1 99 ? 6.758 -9.023 5.27 1 90.56 99 SER A CA 1
ATOM 779 C C . SER A 1 99 ? 6.555 -8.664 6.738 1 90.56 99 SER A C 1
ATOM 781 O O . SER A 1 99 ? 7.219 -7.766 7.262 1 90.56 99 SER A O 1
ATOM 783 N N . SER A 1 100 ? 5.668 -9.383 7.352 1 82.44 100 SER A N 1
ATOM 784 C CA . SER A 1 100 ? 5.289 -9.07 8.727 1 82.44 100 SER A CA 1
ATOM 785 C C . SER A 1 100 ? 6.449 -9.312 9.688 1 82.44 100 SER A C 1
ATOM 787 O O . SER A 1 100 ? 6.555 -8.656 10.719 1 82.44 100 SER A O 1
ATOM 789 N N . ASP A 1 101 ? 7.297 -10.227 9.375 1 84 101 ASP A N 1
ATOM 790 C CA . ASP A 1 101 ? 8.414 -10.523 10.266 1 84 101 ASP A CA 1
ATOM 791 C C . ASP A 1 101 ? 9.578 -9.562 10.031 1 84 101 ASP A C 1
ATOM 793 O O . ASP A 1 101 ? 10.594 -9.633 10.719 1 84 101 ASP A O 1
ATOM 797 N N . GLY A 1 102 ? 9.43 -8.711 8.961 1 87.88 102 GLY A N 1
ATOM 798 C CA . GLY A 1 102 ? 10.422 -7.684 8.695 1 87.88 102 GLY A CA 1
ATOM 799 C C . GLY A 1 102 ? 11.68 -8.227 8.047 1 87.88 102 GLY A C 1
ATOM 800 O O . GLY A 1 102 ? 12.727 -7.57 8.062 1 87.88 102 GLY A O 1
ATOM 801 N N . ILE A 1 103 ? 11.586 -9.422 7.465 1 92.31 103 ILE A N 1
ATOM 802 C CA . ILE A 1 103 ? 12.781 -10.078 6.953 1 92.31 103 ILE A CA 1
ATOM 803 C C . ILE A 1 103 ? 12.781 -10.047 5.426 1 92.31 103 ILE A C 1
ATOM 805 O O . ILE A 1 103 ? 13.836 -10.047 4.793 1 92.31 103 ILE A O 1
ATOM 809 N N . HIS A 1 104 ? 11.602 -9.945 4.844 1 94.5 104 HIS A N 1
ATOM 810 C CA . HIS A 1 104 ? 11.516 -10.039 3.391 1 94.5 104 HIS A CA 1
ATOM 811 C C . HIS A 1 104 ? 10.805 -8.828 2.799 1 94.5 104 HIS A C 1
ATOM 813 O O . HIS A 1 104 ? 9.891 -8.273 3.42 1 94.5 104 HIS A O 1
ATOM 819 N N . VAL A 1 105 ? 11.25 -8.453 1.654 1 95.44 105 VAL A N 1
ATOM 820 C CA . VAL A 1 105 ? 10.547 -7.465 0.834 1 95.44 105 VAL A CA 1
ATOM 821 C C . VAL A 1 105 ? 10.141 -8.094 -0.496 1 95.44 105 VAL A C 1
ATOM 823 O O . VAL A 1 105 ? 10.984 -8.656 -1.207 1 95.44 105 VAL A O 1
ATOM 826 N N . LEU A 1 106 ? 8.844 -8.141 -0.723 1 95.81 106 LEU A N 1
ATOM 827 C CA . LEU A 1 106 ? 8.336 -8.547 -2.027 1 95.81 106 LEU A CA 1
ATOM 828 C C . LEU A 1 106 ? 8.25 -7.352 -2.975 1 95.81 106 LEU A C 1
ATOM 830 O O . LEU A 1 106 ? 7.723 -6.301 -2.609 1 95.81 106 LEU A O 1
ATOM 834 N N . CYS A 1 107 ? 8.797 -7.523 -4.148 1 94.94 107 CYS A N 1
ATOM 835 C CA . CYS A 1 107 ? 8.867 -6.457 -5.141 1 94.94 107 CYS A CA 1
ATOM 836 C C . CYS A 1 107 ? 8.195 -6.879 -6.441 1 94.94 107 CYS A C 1
ATOM 838 O O . CYS A 1 107 ? 8.445 -7.973 -6.949 1 94.94 107 CYS A O 1
ATOM 840 N N . SER A 1 108 ? 7.383 -6.055 -6.91 1 93.31 108 SER A N 1
ATOM 841 C CA . SER A 1 108 ? 6.863 -6.238 -8.258 1 93.31 108 SER A CA 1
ATOM 842 C C . SER A 1 108 ? 7.566 -5.316 -9.258 1 93.31 108 SER A C 1
ATOM 844 O O . SER A 1 108 ? 7.852 -4.16 -8.938 1 93.31 108 SER A O 1
ATOM 846 N N . THR A 1 109 ? 7.859 -5.812 -10.422 1 92.38 109 THR A N 1
ATOM 847 C CA . THR A 1 109 ? 8.555 -5.043 -11.453 1 92.38 109 THR A CA 1
ATOM 848 C C . THR A 1 109 ? 7.805 -5.113 -12.781 1 92.38 109 THR A C 1
ATOM 850 O O . THR A 1 109 ? 6.969 -6 -12.977 1 92.38 109 THR A O 1
ATOM 853 N N . ARG A 1 110 ? 8.047 -4.184 -13.703 1 91.25 110 ARG A N 1
ATOM 854 C CA . ARG A 1 110 ? 7.379 -4.094 -15 1 91.25 110 ARG A CA 1
ATOM 855 C C . ARG A 1 110 ? 7.898 -5.156 -15.961 1 91.25 110 ARG A C 1
ATOM 857 O O . ARG A 1 110 ? 7.488 -5.207 -17.125 1 91.25 110 ARG A O 1
ATOM 864 N N . ASP A 1 111 ? 8.742 -6.031 -15.625 1 89.5 111 ASP A N 1
ATOM 865 C CA . ASP A 1 111 ? 9.109 -7.18 -16.453 1 89.5 111 ASP A CA 1
ATOM 866 C C . ASP A 1 111 ? 8.227 -8.383 -16.125 1 89.5 111 ASP A C 1
ATOM 868 O O . ASP A 1 111 ? 8.531 -9.508 -16.531 1 89.5 111 ASP A O 1
ATOM 872 N N . ASP A 1 112 ? 7.203 -8.148 -15.383 1 91.69 112 ASP A N 1
ATOM 873 C CA . ASP A 1 112 ? 6.164 -9.125 -15.062 1 91.69 112 ASP A CA 1
ATOM 874 C C . ASP A 1 112 ? 6.699 -10.227 -14.156 1 91.69 112 ASP A C 1
ATOM 876 O O . ASP A 1 112 ? 6.379 -11.406 -14.344 1 91.69 112 ASP A O 1
ATOM 880 N N . THR A 1 113 ? 7.543 -9.82 -13.234 1 92.5 113 THR A N 1
ATOM 881 C CA . THR A 1 113 ? 8.023 -10.742 -12.219 1 92.5 113 THR A CA 1
ATOM 882 C C . THR A 1 113 ? 7.852 -10.148 -10.82 1 92.5 113 THR A C 1
ATOM 884 O O . THR A 1 113 ? 7.688 -8.938 -10.68 1 92.5 113 THR A O 1
ATOM 887 N N . LEU A 1 114 ? 7.785 -11.07 -9.891 1 94.44 114 LEU A N 1
ATOM 888 C CA . LEU A 1 114 ? 7.93 -10.711 -8.484 1 94.44 114 LEU A CA 1
ATOM 889 C C . LEU A 1 114 ? 9.242 -11.234 -7.918 1 94.44 114 LEU A C 1
ATOM 891 O O . LEU A 1 114 ? 9.641 -12.367 -8.211 1 94.44 114 LEU A O 1
ATOM 895 N N . SER A 1 115 ? 9.922 -10.445 -7.191 1 96.06 115 SER A N 1
ATOM 896 C CA . SER A 1 115 ? 11.156 -10.852 -6.527 1 96.06 115 SER A CA 1
ATOM 897 C C . SER A 1 115 ? 11.031 -10.742 -5.012 1 96.06 115 SER A C 1
ATOM 899 O O . SER A 1 115 ? 10.555 -9.727 -4.496 1 96.06 115 SER A O 1
ATOM 901 N N . LEU A 1 116 ? 11.414 -11.781 -4.383 1 96.38 116 LEU A N 1
ATOM 902 C CA . LEU A 1 116 ? 11.477 -11.789 -2.926 1 96.38 116 LEU A CA 1
ATOM 903 C C . LEU A 1 116 ? 12.914 -11.617 -2.445 1 96.38 116 LEU A C 1
ATOM 905 O O . LEU A 1 116 ? 13.797 -12.398 -2.814 1 96.38 116 LEU A O 1
ATOM 909 N N . MET A 1 117 ? 13.133 -10.594 -1.626 1 96.19 117 MET A N 1
ATOM 910 C CA . MET A 1 117 ? 14.477 -10.297 -1.133 1 96.19 117 MET A CA 1
ATOM 911 C C . MET A 1 117 ? 14.57 -10.531 0.37 1 96.19 117 MET A C 1
ATOM 913 O O . MET A 1 117 ? 13.625 -10.25 1.109 1 96.19 117 MET A O 1
ATOM 917 N N . ASP A 1 118 ? 15.703 -11.094 0.793 1 95.19 118 ASP A N 1
ATOM 918 C CA . ASP A 1 118 ? 16.062 -11.133 2.207 1 95.19 118 ASP A CA 1
ATOM 919 C C . ASP A 1 118 ? 16.859 -9.898 2.605 1 95.19 118 ASP A C 1
ATOM 921 O O . ASP A 1 118 ? 17.984 -9.703 2.141 1 95.19 118 ASP A O 1
ATOM 925 N N . VAL A 1 119 ? 16.297 -9.094 3.482 1 93.69 119 VAL A N 1
ATOM 926 C CA . VAL A 1 119 ? 16.906 -7.793 3.764 1 93.69 119 VAL A CA 1
ATOM 927 C C . VAL A 1 119 ? 18.125 -7.973 4.648 1 93.69 119 VAL A C 1
ATOM 929 O O . VAL A 1 119 ? 18.953 -7.059 4.773 1 93.69 119 VAL A O 1
ATOM 932 N N . ARG A 1 120 ? 18.312 -9.156 5.293 1 92.38 120 ARG A N 1
ATOM 933 C CA . ARG A 1 120 ? 19.469 -9.414 6.141 1 92.38 120 ARG A CA 1
ATOM 934 C C . ARG A 1 120 ? 20.703 -9.742 5.305 1 92.38 120 ARG A C 1
ATOM 936 O O . ARG A 1 120 ? 21.828 -9.422 5.695 1 92.38 120 ARG A O 1
ATOM 943 N N . LYS A 1 121 ? 20.469 -10.281 4.172 1 94.12 121 LYS A N 1
ATOM 944 C CA . LYS A 1 121 ? 21.547 -10.75 3.32 1 94.12 121 LYS A CA 1
ATOM 945 C C . LYS A 1 121 ? 21.672 -9.891 2.064 1 94.12 121 LYS A C 1
ATOM 947 O O . LYS A 1 121 ? 22.625 -10.039 1.297 1 94.12 121 LYS A O 1
ATOM 952 N N . TYR A 1 122 ? 20.75 -9.047 1.864 1 93.88 122 TYR A N 1
ATOM 953 C CA . TYR A 1 122 ? 20.672 -8.203 0.673 1 93.88 122 TYR A CA 1
ATOM 954 C C . TYR A 1 122 ? 20.734 -9.047 -0.593 1 93.88 122 TYR A C 1
ATOM 956 O O . TYR A 1 122 ? 21.516 -8.766 -1.499 1 93.88 122 TYR A O 1
ATOM 964 N N . GLN A 1 123 ? 19.891 -10.055 -0.617 1 94.75 123 GLN A N 1
ATOM 965 C CA . GLN A 1 123 ? 19.906 -10.969 -1.758 1 94.75 123 GLN A CA 1
ATOM 966 C C . GLN A 1 123 ? 18.484 -11.344 -2.168 1 94.75 123 GLN A C 1
ATOM 968 O O . GLN A 1 123 ? 17.578 -11.414 -1.328 1 94.75 123 GLN A O 1
ATOM 973 N N . THR A 1 124 ? 18.406 -11.594 -3.488 1 94.88 124 THR A N 1
ATOM 974 C CA . THR A 1 124 ? 17.172 -12.156 -4 1 94.88 124 THR A CA 1
ATOM 975 C C . THR A 1 124 ? 17.047 -13.633 -3.615 1 94.88 124 THR A C 1
ATOM 977 O O . THR A 1 124 ? 17.953 -14.422 -3.871 1 94.88 124 THR A O 1
ATOM 980 N N . VAL A 1 125 ? 16.016 -13.977 -2.949 1 95.12 125 VAL A N 1
ATOM 981 C CA . VAL A 1 125 ? 15.766 -15.344 -2.504 1 95.12 125 VAL A CA 1
ATOM 982 C C . VAL A 1 125 ? 15.016 -16.109 -3.588 1 95.12 125 VAL A C 1
ATOM 984 O O . VAL A 1 125 ? 15.375 -17.25 -3.914 1 95.12 125 VAL A O 1
ATOM 987 N N . HIS A 1 126 ? 13.953 -15.492 -4.094 1 94.81 126 HIS A N 1
ATOM 988 C CA . HIS A 1 126 ? 13.133 -16.125 -5.113 1 94.81 126 HIS A CA 1
ATOM 989 C C . HIS A 1 126 ? 12.641 -15.117 -6.141 1 94.81 126 HIS A C 1
ATOM 991 O O . HIS A 1 126 ? 12.516 -13.93 -5.836 1 94.81 126 HIS A O 1
ATOM 997 N N . ILE A 1 127 ? 12.453 -15.594 -7.328 1 94.81 127 ILE A N 1
ATOM 998 C CA . ILE A 1 127 ? 11.781 -14.844 -8.383 1 94.81 127 ILE A CA 1
ATOM 999 C C . ILE A 1 127 ? 10.547 -15.609 -8.859 1 94.81 127 ILE A C 1
ATOM 1001 O O . ILE A 1 127 ? 10.625 -16.812 -9.102 1 94.81 127 ILE A O 1
ATOM 1005 N N . PHE A 1 128 ? 9.453 -14.914 -8.945 1 94.25 128 PHE A N 1
ATOM 1006 C CA . PHE A 1 128 ? 8.188 -15.523 -9.359 1 94.25 128 PHE A CA 1
ATOM 1007 C C . PHE A 1 128 ? 7.75 -14.992 -10.719 1 94.25 128 PHE A C 1
ATOM 1009 O O . PHE A 1 128 ? 7.75 -13.773 -10.945 1 94.25 128 PHE A O 1
ATOM 1016 N N . SER A 1 129 ? 7.453 -15.906 -11.555 1 92.31 129 SER A N 1
ATOM 1017 C CA . SER A 1 129 ? 6.961 -15.547 -12.883 1 92.31 129 SER A CA 1
ATOM 1018 C C . SER A 1 129 ? 5.945 -16.562 -13.391 1 92.31 129 SER A C 1
ATOM 1020 O O . SER A 1 129 ? 5.816 -17.656 -12.828 1 92.31 129 SER A O 1
ATOM 1022 N N . ALA A 1 130 ? 5.176 -16.172 -14.234 1 90.62 130 ALA A N 1
ATOM 1023 C CA . ALA A 1 130 ? 4.254 -17.031 -14.977 1 90.62 130 ALA A CA 1
ATOM 1024 C C . ALA A 1 130 ? 4.043 -16.516 -16.391 1 90.62 130 ALA A C 1
ATOM 1026 O O . ALA A 1 130 ? 4.035 -15.297 -16.625 1 90.62 130 ALA A O 1
ATOM 1027 N N . GLU A 1 131 ? 3.912 -17.391 -17.328 1 87.12 131 GLU A N 1
ATOM 1028 C CA . GLU A 1 131 ? 3.803 -17.047 -18.734 1 87.12 131 GLU A CA 1
ATOM 1029 C C . GLU A 1 131 ? 2.666 -16.062 -18.984 1 87.12 131 GLU A C 1
ATOM 1031 O O . GLU A 1 131 ? 2.795 -15.148 -19.797 1 87.12 131 GLU A O 1
ATOM 1036 N N . GLN A 1 132 ? 1.604 -16.125 -18.281 1 86.06 132 GLN A N 1
ATOM 1037 C CA . GLN A 1 132 ? 0.424 -15.312 -18.562 1 86.06 132 GLN A CA 1
ATOM 1038 C C . GLN A 1 132 ? 0.348 -14.109 -17.641 1 86.06 132 GLN A C 1
ATOM 1040 O O . GLN A 1 132 ? -0.535 -13.258 -17.781 1 86.06 132 GLN A O 1
ATOM 1045 N N . TYR A 1 133 ? 1.237 -14.023 -16.672 1 88.12 133 TYR A N 1
ATOM 1046 C CA . TYR A 1 133 ? 1.199 -12.914 -15.727 1 88.12 133 TYR A CA 1
ATOM 1047 C C . TYR A 1 133 ? 1.695 -11.625 -16.375 1 88.12 133 TYR A C 1
ATOM 1049 O O . TYR A 1 133 ? 2.752 -11.609 -17.016 1 88.12 133 TYR A O 1
ATOM 1057 N N . ARG A 1 134 ? 0.833 -10.594 -16.281 1 86.88 134 ARG A N 1
ATOM 1058 C CA . ARG A 1 134 ? 1.188 -9.242 -16.719 1 86.88 134 ARG A CA 1
ATOM 1059 C C . ARG A 1 134 ? 0.842 -8.219 -15.648 1 86.88 134 ARG A C 1
ATOM 1061 O O . ARG A 1 134 ? -0.288 -8.18 -15.156 1 86.88 134 ARG A O 1
ATOM 1068 N N . THR A 1 135 ? 1.847 -7.488 -15.25 1 81.44 135 THR A N 1
ATOM 1069 C CA . THR A 1 135 ? 1.581 -6.445 -14.266 1 81.44 135 THR A CA 1
ATOM 1070 C C . THR A 1 135 ? 0.499 -5.496 -14.766 1 81.44 135 THR A C 1
ATOM 1072 O O . THR A 1 135 ? 0.567 -5.004 -15.898 1 81.44 135 THR A O 1
ATOM 1075 N N . SER A 1 136 ? -0.565 -5.316 -14.055 1 66.75 136 SER A N 1
ATOM 1076 C CA . SER A 1 136 ? -1.779 -4.605 -14.445 1 66.75 136 SER A CA 1
ATOM 1077 C C . SER A 1 136 ? -1.521 -3.109 -14.586 1 66.75 136 SER A C 1
ATOM 1079 O O . SER A 1 136 ? -2.094 -2.457 -15.461 1 66.75 136 SER A O 1
ATOM 1081 N N . SER A 1 137 ? -0.923 -2.387 -13.75 1 66.94 137 SER A N 1
ATOM 1082 C CA . SER A 1 137 ? -0.654 -0.952 -13.758 1 66.94 137 SER A CA 1
ATOM 1083 C C . SER A 1 137 ? 0.528 -0.605 -12.859 1 66.94 137 SER A C 1
ATOM 1085 O O . SER A 1 137 ? 1.083 -1.479 -12.188 1 66.94 137 SER A O 1
ATOM 1087 N N . ASP A 1 138 ? 0.972 0.646 -13 1 64.06 138 ASP A N 1
ATOM 1088 C CA . ASP A 1 138 ? 2.02 1.14 -12.117 1 64.06 138 ASP A CA 1
ATOM 1089 C C . ASP A 1 138 ? 1.548 1.153 -10.664 1 64.06 138 ASP A C 1
ATOM 1091 O O . ASP A 1 138 ? 2.346 1.369 -9.75 1 64.06 138 ASP A O 1
ATOM 1095 N N . LEU A 1 139 ? 0.216 0.75 -10.586 1 60.62 139 LEU A N 1
ATOM 1096 C CA . LEU A 1 139 ? -0.364 0.79 -9.242 1 60.62 139 LEU A CA 1
ATOM 1097 C C . LEU A 1 139 ? -0.537 -0.618 -8.688 1 60.62 139 LEU A C 1
ATOM 1099 O O . LEU A 1 139 ? -0.982 -0.788 -7.547 1 60.62 139 LEU A O 1
ATOM 1103 N N . SER A 1 140 ? -0.145 -1.558 -9.516 1 69.56 140 SER A N 1
ATOM 1104 C CA . SER A 1 140 ? -0.336 -2.938 -9.078 1 69.56 140 SER A CA 1
ATOM 1105 C C . SER A 1 140 ? 0.488 -3.242 -7.832 1 69.56 140 SER A C 1
ATOM 1107 O O . SER A 1 140 ? 1.647 -2.836 -7.734 1 69.56 140 SER A O 1
ATOM 1109 N N . ARG A 1 141 ? -0.177 -3.9 -6.922 1 79.5 141 ARG A N 1
ATOM 1110 C CA . ARG A 1 141 ? 0.524 -4.238 -5.688 1 79.5 141 ARG A CA 1
ATOM 1111 C C . ARG A 1 141 ? 0.622 -5.75 -5.508 1 79.5 141 ARG A C 1
ATOM 1113 O O . ARG A 1 141 ? -0.292 -6.484 -5.887 1 79.5 141 ARG A O 1
ATOM 1120 N N . CYS A 1 142 ? 1.772 -6.164 -5.047 1 89.88 142 CYS A N 1
ATOM 1121 C CA . CYS A 1 142 ? 1.979 -7.547 -4.629 1 89.88 142 CYS A CA 1
ATOM 1122 C C . CYS A 1 142 ? 1.836 -7.691 -3.119 1 89.88 142 CYS A C 1
ATOM 1124 O O . CYS A 1 142 ? 2.041 -6.727 -2.379 1 89.88 142 CYS A O 1
ATOM 1126 N N . VAL A 1 143 ? 1.405 -8.898 -2.74 1 90 143 VAL A N 1
ATOM 1127 C CA . VAL A 1 143 ? 1.146 -9.07 -1.315 1 90 143 VAL A CA 1
ATOM 1128 C C . VAL A 1 143 ? 1.66 -10.438 -0.863 1 90 143 VAL A C 1
ATOM 1130 O O . VAL A 1 143 ? 1.732 -11.375 -1.66 1 90 143 VAL A O 1
ATOM 1133 N N . LEU A 1 144 ? 2.031 -10.461 0.405 1 90.81 144 LEU A N 1
ATOM 1134 C CA . LEU A 1 144 ? 2.473 -11.688 1.054 1 90.81 144 LEU A CA 1
ATOM 1135 C C . LEU A 1 144 ? 1.437 -12.172 2.061 1 90.81 144 LEU A C 1
ATOM 1137 O O . LEU A 1 144 ? 0.831 -11.367 2.771 1 90.81 144 LEU A O 1
ATOM 1141 N N . SER A 1 145 ? 1.342 -13.469 2.062 1 87.94 145 SER A N 1
ATOM 1142 C CA . SER A 1 145 ? 0.524 -14.023 3.139 1 87.94 145 SER A CA 1
ATOM 1143 C C . SER A 1 145 ? 1.223 -13.883 4.488 1 87.94 145 SER A C 1
ATOM 1145 O O . SER A 1 145 ? 2.453 -13.859 4.555 1 87.94 145 SER A O 1
ATOM 1147 N N . PRO A 1 146 ? 0.465 -13.789 5.605 1 81.5 146 PRO A N 1
ATOM 1148 C CA . PRO A 1 146 ? 1.07 -13.578 6.922 1 81.5 146 PRO A CA 1
ATOM 1149 C C . PRO A 1 146 ? 2.076 -14.672 7.289 1 81.5 146 PRO A C 1
ATOM 1151 O O . PRO A 1 146 ? 3.084 -14.391 7.941 1 81.5 146 PRO A O 1
ATOM 1154 N N . GLY A 1 147 ? 1.877 -15.867 6.84 1 83.5 147 GLY A N 1
ATOM 1155 C CA . GLY A 1 147 ? 2.764 -16.969 7.156 1 83.5 147 GLY A CA 1
ATOM 1156 C C . GLY A 1 147 ? 3.844 -17.188 6.113 1 83.5 147 GLY A C 1
ATOM 1157 O O . GLY A 1 147 ? 4.605 -18.156 6.195 1 83.5 147 GLY A O 1
ATOM 1158 N N . MET A 1 148 ? 3.891 -16.297 5.184 1 88.81 148 MET A N 1
ATOM 1159 C CA . MET A 1 148 ? 4.883 -16.344 4.113 1 88.81 148 MET A CA 1
ATOM 1160 C C . MET A 1 148 ? 4.785 -17.641 3.324 1 88.81 148 MET A C 1
ATOM 1162 O O . MET A 1 148 ? 5.805 -18.203 2.926 1 88.81 148 MET A O 1
ATOM 1166 N N . GLU A 1 149 ? 3.674 -18.109 3.193 1 88.94 149 GLU A N 1
ATOM 1167 C CA . GLU A 1 149 ? 3.461 -19.312 2.398 1 88.94 149 GLU A CA 1
ATOM 1168 C C . GLU A 1 149 ? 3.209 -18.969 0.933 1 88.94 149 GLU A C 1
ATOM 1170 O O . GLU A 1 149 ? 3.59 -19.719 0.038 1 88.94 149 GLU A O 1
ATOM 1175 N N . TYR A 1 150 ? 2.557 -17.797 0.738 1 89.88 150 TYR A N 1
ATOM 1176 C CA . TYR A 1 150 ? 2.152 -17.406 -0.611 1 89.88 150 TYR A CA 1
ATOM 1177 C C . TYR A 1 150 ? 2.436 -15.938 -0.87 1 89.88 150 TYR A C 1
ATOM 1179 O O . TYR A 1 150 ? 2.502 -15.141 0.066 1 89.88 150 TYR A O 1
ATOM 1187 N N . CYS A 1 151 ? 2.633 -15.617 -2.07 1 91.62 151 CYS A N 1
ATOM 1188 C CA . CYS A 1 151 ? 2.531 -14.242 -2.555 1 91.62 151 CYS A CA 1
ATOM 1189 C C . CYS A 1 151 ? 1.553 -14.148 -3.719 1 91.62 151 CYS A C 1
ATOM 1191 O O . CYS A 1 151 ? 1.277 -15.141 -4.387 1 91.62 151 CYS A O 1
ATOM 1193 N N . ALA A 1 152 ? 0.968 -13.016 -3.887 1 90.19 152 ALA A N 1
ATOM 1194 C CA . ALA A 1 152 ? -0.071 -12.844 -4.898 1 90.19 152 ALA A CA 1
ATOM 1195 C C . ALA A 1 152 ? 0.005 -11.461 -5.543 1 90.19 152 ALA A C 1
ATOM 1197 O O . ALA A 1 152 ? 0.482 -10.508 -4.922 1 90.19 152 ALA A O 1
ATOM 1198 N N . ALA A 1 153 ? -0.479 -11.375 -6.707 1 89 153 ALA A N 1
ATOM 1199 C CA . ALA A 1 153 ? -0.589 -10.117 -7.434 1 89 153 ALA A CA 1
ATOM 1200 C C . ALA A 1 153 ? -1.699 -10.188 -8.484 1 89 153 ALA A C 1
ATOM 1202 O O . ALA A 1 153 ? -1.966 -11.25 -9.047 1 89 153 ALA A O 1
ATOM 1203 N N . GLY A 1 154 ? -2.277 -9.102 -8.688 1 84.38 154 GLY A N 1
ATOM 1204 C CA . GLY A 1 154 ? -3.242 -9 -9.766 1 84.38 154 GLY A CA 1
ATOM 1205 C C . GLY A 1 154 ? -2.598 -8.797 -11.125 1 84.38 154 GLY A C 1
ATOM 1206 O O . GLY A 1 154 ? -1.519 -8.203 -11.219 1 84.38 154 GLY A O 1
ATOM 1207 N N . SER A 1 155 ? -3.295 -9.242 -12.102 1 83.56 155 SER A N 1
ATOM 1208 C CA . SER A 1 155 ? -2.822 -9.102 -13.477 1 83.56 155 SER A CA 1
ATOM 1209 C C . SER A 1 155 ? -3.758 -8.219 -14.297 1 83.56 155 SER A C 1
ATOM 1211 O O . SER A 1 155 ? -4.906 -7.996 -13.906 1 83.56 155 SER A O 1
ATOM 1213 N N . SER A 1 156 ? -3.25 -7.734 -15.438 1 83.06 156 SER A N 1
ATOM 1214 C CA . SER A 1 156 ? -3.99 -6.844 -16.328 1 83.06 156 SER A CA 1
ATOM 1215 C C . SER A 1 156 ? -5.184 -7.555 -16.953 1 83.06 156 SER A C 1
ATOM 1217 O O . SER A 1 156 ? -6.148 -6.91 -17.375 1 83.06 156 SER A O 1
ATOM 1219 N N . ASP A 1 157 ? -5.137 -8.914 -17.016 1 79.19 157 ASP A N 1
ATOM 1220 C CA . ASP A 1 157 ? -6.215 -9.688 -17.641 1 79.19 157 ASP A CA 1
ATOM 1221 C C . ASP A 1 157 ? -7.32 -9.984 -16.625 1 79.19 157 ASP A C 1
ATOM 1223 O O . ASP A 1 157 ? -8.297 -10.656 -16.953 1 79.19 157 ASP A O 1
ATOM 1227 N N . GLY A 1 158 ? -7.109 -9.586 -15.352 1 80.19 158 GLY A N 1
ATOM 1228 C CA . GLY A 1 158 ? -8.148 -9.766 -14.352 1 80.19 158 GLY A CA 1
ATOM 1229 C C . GLY A 1 158 ? -7.895 -10.953 -13.438 1 80.19 158 GLY A C 1
ATOM 1230 O O . GLY A 1 158 ? -8.625 -11.156 -12.469 1 80.19 158 GLY A O 1
ATOM 1231 N N . SER A 1 159 ? -6.816 -11.617 -13.711 1 82.38 159 SER A N 1
ATOM 1232 C CA . SER A 1 159 ? -6.5 -12.766 -12.883 1 82.38 159 SER A CA 1
ATOM 1233 C C . SER A 1 159 ? -5.672 -12.359 -11.664 1 82.38 159 SER A C 1
ATOM 1235 O O . SER A 1 159 ? -4.996 -11.328 -11.68 1 82.38 159 SER A O 1
ATOM 1237 N N . VAL A 1 160 ? -5.848 -13.148 -10.688 1 85.62 160 VAL A N 1
ATOM 1238 C CA . VAL A 1 160 ? -4.941 -13.062 -9.547 1 85.62 160 VAL A CA 1
ATOM 1239 C C . VAL A 1 160 ? -3.99 -14.258 -9.547 1 85.62 160 VAL A C 1
ATOM 1241 O O . VAL A 1 160 ? -4.43 -15.406 -9.539 1 85.62 160 VAL A O 1
ATOM 1244 N N . PHE A 1 161 ? -2.771 -13.945 -9.594 1 88.75 161 PHE A N 1
ATOM 1245 C CA . PHE A 1 161 ? -1.753 -14.984 -9.586 1 88.75 161 PHE A CA 1
ATOM 1246 C C . PHE A 1 161 ? -1.207 -15.203 -8.18 1 88.75 161 PHE A C 1
ATOM 1248 O O . PHE A 1 161 ? -0.898 -14.234 -7.477 1 88.75 161 PHE A O 1
ATOM 1255 N N . VAL A 1 162 ? -1.104 -16.469 -7.785 1 89.38 162 VAL A N 1
ATOM 1256 C CA . VAL A 1 162 ? -0.604 -16.844 -6.465 1 89.38 162 VAL A CA 1
ATOM 1257 C C . VAL A 1 162 ? 0.543 -17.844 -6.605 1 89.38 162 VAL A C 1
ATOM 1259 O O . VAL A 1 162 ? 0.405 -18.859 -7.281 1 89.38 162 VAL A O 1
ATOM 1262 N N . TRP A 1 163 ? 1.629 -17.5 -6.016 1 92 163 TRP A N 1
ATOM 1263 C CA . TRP A 1 163 ? 2.797 -18.375 -6.039 1 92 163 TRP A CA 1
ATOM 1264 C C . TRP A 1 163 ? 3.064 -18.969 -4.656 1 92 163 TRP A C 1
ATOM 1266 O O . TRP A 1 163 ? 2.852 -18.297 -3.639 1 92 163 TRP A O 1
ATOM 1276 N N . ASN A 1 164 ? 3.508 -20.25 -4.637 1 89.81 164 ASN A N 1
ATOM 1277 C CA . ASN A 1 164 ? 4.07 -20.828 -3.426 1 89.81 164 ASN A CA 1
ATOM 1278 C C . ASN A 1 164 ? 5.492 -20.344 -3.172 1 89.81 164 ASN A C 1
ATOM 1280 O O . ASN A 1 164 ? 6.359 -20.453 -4.039 1 89.81 164 ASN A O 1
ATOM 1284 N N . ILE A 1 165 ? 5.727 -19.812 -2.059 1 91.38 165 ILE A N 1
ATOM 1285 C CA . ILE A 1 165 ? 7.008 -19.172 -1.805 1 91.38 165 ILE A CA 1
ATOM 1286 C C . ILE A 1 165 ? 8.117 -20.219 -1.736 1 91.38 165 ILE A C 1
ATOM 1288 O O . ILE A 1 165 ? 9.203 -20.016 -2.277 1 91.38 165 ILE A O 1
ATOM 1292 N N . GLN A 1 166 ? 7.875 -21.328 -1.146 1 89.19 166 GLN A N 1
ATOM 1293 C CA . GLN A 1 166 ? 8.898 -22.344 -0.978 1 89.19 166 GLN A CA 1
ATOM 1294 C C . GLN A 1 166 ? 9.234 -23.016 -2.309 1 89.19 166 GLN A C 1
ATOM 1296 O O . GLN A 1 166 ? 10.406 -23.141 -2.67 1 89.19 166 GLN A O 1
ATOM 1301 N N . SER A 1 167 ? 8.25 -23.375 -3.08 1 89.19 167 SER A N 1
ATOM 1302 C CA . SER A 1 167 ? 8.492 -24.078 -4.336 1 89.19 167 SER A CA 1
ATOM 1303 C C . SER A 1 167 ? 8.719 -23.094 -5.48 1 89.19 167 SER A C 1
ATOM 1305 O O . SER A 1 167 ? 9.219 -23.484 -6.543 1 89.19 167 SER A O 1
ATOM 1307 N N . THR A 1 168 ? 8.297 -21.828 -5.328 1 84.81 168 THR A N 1
ATOM 1308 C CA . THR A 1 168 ? 8.359 -20.734 -6.293 1 84.81 168 THR A CA 1
ATOM 1309 C C . THR A 1 168 ? 7.453 -21 -7.484 1 84.81 168 THR A C 1
ATOM 1311 O O . THR A 1 168 ? 7.48 -20.266 -8.477 1 84.81 168 THR A O 1
ATOM 1314 N N . LYS A 1 169 ? 6.762 -22.016 -7.426 1 86.56 169 LYS A N 1
ATOM 1315 C CA . LYS A 1 169 ? 5.883 -22.375 -8.531 1 86.56 169 LYS A CA 1
ATOM 1316 C C . LYS A 1 169 ? 4.551 -21.641 -8.445 1 86.56 169 LYS A C 1
ATOM 1318 O O . LYS A 1 169 ? 4.102 -21.281 -7.348 1 86.56 169 LYS A O 1
ATOM 1323 N N . LEU A 1 170 ? 4.117 -21.344 -9.633 1 83.81 170 LEU A N 1
ATOM 1324 C CA . LEU A 1 170 ? 2.756 -20.828 -9.703 1 83.81 170 LEU A CA 1
ATOM 1325 C C . LEU A 1 170 ? 1.761 -21.828 -9.117 1 83.81 170 LEU A C 1
ATOM 1327 O O . LEU A 1 170 ? 1.638 -22.953 -9.602 1 83.81 170 LEU A O 1
ATOM 1331 N N . GLU A 1 171 ? 1.366 -21.453 -8.008 1 73.38 171 GLU A N 1
ATOM 1332 C CA . GLU A 1 171 ? 0.422 -22.344 -7.352 1 73.38 171 GLU A CA 1
ATOM 1333 C C . GLU A 1 171 ? -0.959 -22.266 -7.996 1 73.38 171 GLU A C 1
ATOM 1335 O O . GLU A 1 171 ? -1.6 -23.281 -8.242 1 73.38 171 GLU A O 1
ATOM 1340 N N . LYS A 1 172 ? -1.294 -20.984 -8.273 1 72.88 172 LYS A N 1
ATOM 1341 C CA . LYS A 1 172 ? -2.678 -20.875 -8.727 1 72.88 172 LYS A CA 1
ATOM 1342 C C . LYS A 1 172 ? -2.906 -19.594 -9.508 1 72.88 172 LYS A C 1
ATOM 1344 O O . LYS A 1 172 ? -2.268 -18.562 -9.234 1 72.88 172 LYS A O 1
ATOM 1349 N N . VAL A 1 173 ? -3.662 -19.719 -10.656 1 73.88 173 VAL A N 1
ATOM 1350 C CA . VAL A 1 173 ? -4.262 -18.562 -11.305 1 73.88 173 VAL A CA 1
ATOM 1351 C C . VAL A 1 173 ? -5.762 -18.516 -11.008 1 73.88 173 VAL A C 1
ATOM 1353 O O . VAL A 1 173 ? -6.496 -19.438 -11.383 1 73.88 173 VAL A O 1
ATOM 1356 N N . LEU A 1 174 ? -6.027 -17.562 -10.234 1 69 174 LEU A N 1
ATOM 1357 C CA . LEU A 1 174 ? -7.441 -17.406 -9.898 1 69 174 LEU A CA 1
ATOM 1358 C C . LEU A 1 174 ? -8.18 -16.656 -11.008 1 69 174 LEU A C 1
ATOM 1360 O O . LEU A 1 174 ? -7.996 -15.445 -11.18 1 69 174 LEU A O 1
ATOM 1364 N N . HIS A 1 175 ? -8.469 -17.516 -12.141 1 64.94 175 HIS A N 1
ATOM 1365 C CA . HIS A 1 175 ? -9.094 -16.938 -13.328 1 64.94 175 HIS A CA 1
ATOM 1366 C C . HIS A 1 175 ? -10.531 -17.422 -13.477 1 64.94 175 HIS A C 1
ATOM 1368 O O . HIS A 1 175 ? -10.984 -18.297 -12.734 1 64.94 175 HIS A O 1
ATOM 1374 N N . LYS A 1 176 ? -11.156 -17 -14.742 1 48.34 176 LYS A N 1
ATOM 1375 C CA . LYS A 1 176 ? -12.492 -17.266 -15.266 1 48.34 176 LYS A CA 1
ATOM 1376 C C . LYS A 1 176 ? -12.797 -18.766 -15.227 1 48.34 176 LYS A C 1
ATOM 1378 O O . LYS A 1 176 ? -13.82 -19.188 -14.68 1 48.34 176 LYS A O 1
ATOM 1383 N N . GLY A 1 177 ? -12.656 -19.594 -16.422 1 42.19 177 GLY A N 1
ATOM 1384 C CA . GLY A 1 177 ? -13.438 -20.578 -17.156 1 42.19 177 GLY A CA 1
ATOM 1385 C C . GLY A 1 177 ? -13.203 -22 -16.672 1 42.19 177 GLY A C 1
ATOM 1386 O O . GLY A 1 177 ? -13.68 -22.953 -17.297 1 42.19 177 GLY A O 1
ATOM 1387 N N . GLY A 1 178 ? -12.375 -22.594 -15.828 1 34.97 178 GLY A N 1
ATOM 1388 C CA . GLY A 1 178 ? -12.219 -23.922 -16.406 1 34.97 178 GLY A CA 1
ATOM 1389 C C . GLY A 1 178 ? -13.531 -24.672 -16.562 1 34.97 178 GLY A C 1
ATOM 1390 O O . GLY A 1 178 ? -14.156 -25.047 -15.57 1 34.97 178 GLY A O 1
ATOM 1391 N N . HIS A 1 179 ? -14.586 -24.203 -17.297 1 32.09 179 HIS A N 1
ATOM 1392 C CA . HIS A 1 179 ? -15.398 -25.297 -17.797 1 32.09 179 HIS A CA 1
ATOM 1393 C C . HIS A 1 179 ? -14.531 -26.375 -18.469 1 32.09 179 HIS A C 1
ATOM 1395 O O . HIS A 1 179 ? -14.031 -26.172 -19.578 1 32.09 179 HIS A O 1
ATOM 1401 N N . GLU A 1 180 ? -13.391 -27.062 -18.109 1 27.92 180 GLU A N 1
ATOM 1402 C CA . GLU A 1 180 ? -13.516 -28.281 -18.891 1 27.92 180 GLU A CA 1
ATOM 1403 C C . GLU A 1 180 ? -14.703 -29.125 -18.406 1 27.92 180 GLU A C 1
ATOM 1405 O O . GLU A 1 180 ? -15.047 -29.109 -17.219 1 27.92 180 GLU A O 1
ATOM 1410 N N . MET B 1 1 ? -25.188 -22.469 -10.914 1 28.7 1 MET B N 1
ATOM 1411 C CA . MET B 1 1 ? -23.828 -22.906 -10.602 1 28.7 1 MET B CA 1
ATOM 1412 C C . MET B 1 1 ? -22.844 -21.766 -10.812 1 28.7 1 MET B C 1
ATOM 1414 O O . MET B 1 1 ? -22.562 -21.391 -11.945 1 28.7 1 MET B O 1
ATOM 1418 N N . SER B 1 2 ? -22.875 -20.75 -10.047 1 37.88 2 SER B N 1
ATOM 1419 C CA . SER B 1 2 ? -22.219 -19.469 -10.273 1 37.88 2 SER B CA 1
ATOM 1420 C C . SER B 1 2 ? -20.734 -19.641 -10.539 1 37.88 2 SER B C 1
ATOM 1422 O O . SER B 1 2 ? -20.016 -20.188 -9.703 1 37.88 2 SER B O 1
ATOM 1424 N N . SER B 1 3 ? -20.406 -20.062 -11.695 1 41.97 3 SER B N 1
ATOM 1425 C CA . SER B 1 3 ? -19.078 -20.266 -12.266 1 41.97 3 SER B CA 1
ATOM 1426 C C . SER B 1 3 ? -18.109 -19.188 -11.781 1 41.97 3 SER B C 1
ATOM 1428 O O . SER B 1 3 ? -18.344 -18 -11.992 1 41.97 3 SER B O 1
ATOM 1430 N N . PHE B 1 4 ? -17.672 -19.344 -10.5 1 54.44 4 PHE B N 1
ATOM 1431 C CA . PHE B 1 4 ? -16.938 -18.25 -9.867 1 54.44 4 PHE B CA 1
ATOM 1432 C C . PHE B 1 4 ? -15.648 -17.953 -10.633 1 54.44 4 PHE B C 1
ATOM 1434 O O . PHE B 1 4 ? -14.664 -18.688 -10.508 1 54.44 4 PHE B O 1
ATOM 1441 N N . MET B 1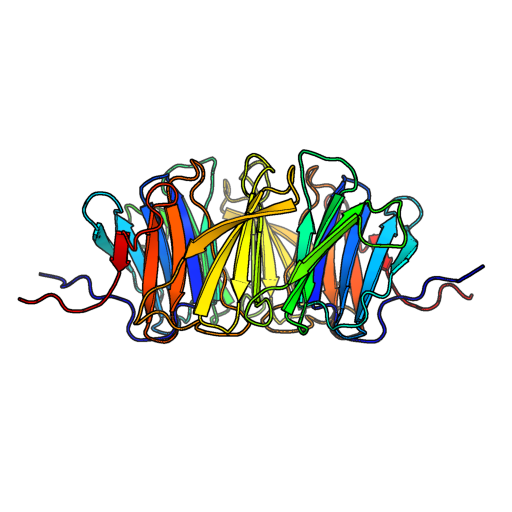 5 ? -15.828 -17.328 -11.914 1 64.62 5 MET B N 1
ATOM 1442 C CA . MET B 1 5 ? -14.844 -16.812 -12.867 1 64.62 5 MET B CA 1
ATOM 1443 C C . MET B 1 5 ? -13.977 -15.734 -12.227 1 64.62 5 MET B C 1
ATOM 1445 O O . MET B 1 5 ? -14.328 -15.195 -11.18 1 64.62 5 MET B O 1
ATOM 1449 N N . GLY B 1 6 ? -12.695 -15.773 -12.797 1 75.81 6 GLY B N 1
ATOM 1450 C CA . GLY B 1 6 ? -11.836 -14.664 -12.406 1 75.81 6 GLY B CA 1
ATOM 1451 C C . GLY B 1 6 ? -12.43 -13.305 -12.727 1 75.81 6 GLY B C 1
ATOM 1452 O O . GLY B 1 6 ? -13.602 -13.211 -13.102 1 75.81 6 GLY B O 1
ATOM 1453 N N . HIS B 1 7 ? -11.812 -12.258 -12.375 1 83.06 7 HIS B N 1
ATOM 1454 C CA . HIS B 1 7 ? -12.234 -10.906 -12.711 1 83.06 7 HIS B CA 1
ATOM 1455 C C . HIS B 1 7 ? -12.219 -10.688 -14.219 1 83.06 7 HIS B C 1
ATOM 1457 O O . HIS B 1 7 ? -11.5 -11.375 -14.945 1 83.06 7 HIS B O 1
ATOM 1463 N N . THR B 1 8 ? -13.062 -9.891 -14.734 1 83.69 8 THR B N 1
ATOM 1464 C CA . THR B 1 8 ? -13.172 -9.641 -16.172 1 83.69 8 THR B CA 1
ATOM 1465 C C . THR B 1 8 ? -12.477 -8.336 -16.547 1 83.69 8 THR B C 1
ATOM 1467 O O . THR B 1 8 ? -12.516 -7.91 -17.703 1 83.69 8 THR B O 1
ATOM 1470 N N . ASP B 1 9 ? -11.875 -7.684 -15.664 1 86.38 9 ASP B N 1
ATOM 1471 C CA . ASP B 1 9 ? -11.102 -6.461 -15.859 1 86.38 9 ASP B CA 1
ATOM 1472 C C . ASP B 1 9 ? -9.914 -6.406 -14.906 1 86.38 9 ASP B C 1
ATOM 1474 O O . ASP B 1 9 ? -9.672 -7.348 -14.148 1 86.38 9 ASP B O 1
ATOM 1478 N N . LYS B 1 10 ? -9.156 -5.391 -15 1 82.5 10 LYS B N 1
ATOM 1479 C CA . LYS B 1 10 ? -7.945 -5.219 -14.195 1 82.5 10 LYS B CA 1
ATOM 1480 C C . LYS B 1 10 ? -8.25 -5.355 -12.711 1 82.5 10 LYS B C 1
ATOM 1482 O O . LYS B 1 10 ? -9.242 -4.805 -12.219 1 82.5 10 LYS B O 1
ATOM 1487 N N . VAL B 1 11 ? -7.43 -6.148 -12.031 1 85.75 11 VAL B N 1
ATOM 1488 C CA . VAL B 1 11 ? -7.504 -6.246 -10.578 1 85.75 11 VAL B CA 1
ATOM 1489 C C . VAL B 1 11 ? -6.828 -5.031 -9.945 1 85.75 11 VAL B C 1
ATOM 1491 O O . VAL B 1 11 ? -5.664 -4.742 -10.219 1 85.75 11 VAL B O 1
ATOM 1494 N N . SER B 1 12 ? -7.492 -4.285 -9.141 1 84.25 12 SER B N 1
ATOM 1495 C CA . SER B 1 12 ? -6.977 -3.062 -8.531 1 84.25 12 SER B CA 1
ATOM 1496 C C . SER B 1 12 ? -6.227 -3.363 -7.238 1 84.25 12 SER B C 1
ATOM 1498 O O . SER B 1 12 ? -5.297 -2.643 -6.875 1 84.25 12 SER B O 1
ATOM 1500 N N . SER B 1 13 ? -6.703 -4.383 -6.547 1 86.38 13 SER B N 1
ATOM 1501 C CA . SER B 1 13 ? -6.086 -4.684 -5.262 1 86.38 13 SER B CA 1
ATOM 1502 C C . SER B 1 13 ? -6.371 -6.121 -4.832 1 86.38 13 SER B C 1
ATOM 1504 O O . SER B 1 13 ? -7.383 -6.703 -5.227 1 86.38 13 SER B O 1
ATOM 1506 N N . ALA B 1 14 ? -5.441 -6.715 -4.102 1 88.25 14 ALA B N 1
ATOM 1507 C CA . ALA B 1 14 ? -5.594 -8.023 -3.479 1 88.25 14 ALA B CA 1
ATOM 1508 C C . ALA B 1 14 ? -4.945 -8.055 -2.098 1 88.25 14 ALA B C 1
ATOM 1510 O O . ALA B 1 14 ? -3.963 -7.355 -1.85 1 88.25 14 ALA B O 1
ATOM 1511 N N . ARG B 1 15 ? -5.562 -8.844 -1.218 1 88.75 15 ARG B N 1
ATOM 1512 C CA . ARG B 1 15 ? -5.027 -9 0.132 1 88.75 15 ARG B CA 1
ATOM 1513 C C . ARG B 1 15 ? -5.289 -10.406 0.66 1 88.75 15 ARG B C 1
ATOM 1515 O O . ARG B 1 15 ? -6.301 -11.031 0.318 1 88.75 15 ARG B O 1
ATOM 1522 N N . PHE B 1 16 ? -4.355 -10.797 1.529 1 88 16 PHE B N 1
ATOM 1523 C CA . PHE B 1 16 ? -4.652 -12.008 2.287 1 88 16 PHE B CA 1
ATOM 1524 C C . PHE B 1 16 ? -5.492 -11.688 3.518 1 88 16 PHE B C 1
ATOM 1526 O O . PHE B 1 16 ? -5.121 -10.828 4.324 1 88 16 PHE B O 1
ATOM 1533 N N . LEU B 1 17 ? -6.617 -12.32 3.645 1 88.69 17 LEU B N 1
ATOM 1534 C CA . LEU B 1 17 ? -7.445 -12.203 4.84 1 88.69 17 LEU B CA 1
ATOM 1535 C C . LEU B 1 17 ? -7.008 -13.203 5.906 1 88.69 17 LEU B C 1
ATOM 1537 O O . LEU B 1 17 ? -7.223 -12.977 7.098 1 88.69 17 LEU B O 1
ATOM 1541 N N . SER B 1 18 ? -6.527 -14.273 5.48 1 85.19 18 SER B N 1
ATOM 1542 C CA . SER B 1 18 ? -5.941 -15.359 6.254 1 85.19 18 SER B CA 1
ATOM 1543 C C . SER B 1 18 ? -4.875 -16.094 5.449 1 85.19 18 SER B C 1
ATOM 1545 O O . SER B 1 18 ? -4.652 -15.789 4.277 1 85.19 18 SER B O 1
ATOM 1547 N N . PRO B 1 19 ? -4.238 -17 6.078 1 80 19 PRO B N 1
ATOM 1548 C CA . PRO B 1 19 ? -3.219 -17.734 5.324 1 80 19 PRO B CA 1
ATOM 1549 C C . PRO B 1 19 ? -3.783 -18.422 4.078 1 80 19 PRO B C 1
ATOM 1551 O O . PRO B 1 19 ? -3.061 -18.625 3.102 1 80 19 PRO B O 1
ATOM 1554 N N . ASN B 1 20 ? -5.129 -18.672 4.117 1 82.38 20 ASN B N 1
ATOM 1555 C CA . ASN B 1 20 ? -5.66 -19.469 3.025 1 82.38 20 ASN B CA 1
ATOM 1556 C C . ASN B 1 20 ? -6.766 -18.734 2.273 1 82.38 20 ASN B C 1
ATOM 1558 O O . ASN B 1 20 ? -7.516 -19.344 1.509 1 82.38 20 ASN B O 1
ATOM 1562 N N . GLN B 1 21 ? -6.848 -17.469 2.473 1 87.94 21 GLN B N 1
ATOM 1563 C CA . GLN B 1 21 ? -7.906 -16.734 1.795 1 87.94 21 GLN B CA 1
ATOM 1564 C C . GLN B 1 21 ? -7.379 -15.414 1.233 1 87.94 21 GLN B C 1
ATOM 1566 O O . GLN B 1 21 ? -6.66 -14.688 1.919 1 87.94 21 GLN B O 1
ATOM 1571 N N . VAL B 1 22 ? -7.789 -15.156 -0.031 1 88.5 22 VAL B N 1
ATOM 1572 C CA . VAL B 1 22 ? -7.434 -13.906 -0.694 1 88.5 22 VAL B CA 1
ATOM 1573 C C . VAL B 1 22 ? -8.703 -13.164 -1.107 1 88.5 22 VAL B C 1
ATOM 1575 O O . VAL B 1 22 ? -9.656 -13.773 -1.589 1 88.5 22 VAL B O 1
ATOM 1578 N N . VAL B 1 23 ? -8.68 -11.906 -0.816 1 91.31 23 VAL B N 1
ATOM 1579 C CA . VAL B 1 23 ? -9.734 -11.031 -1.33 1 91.31 23 VAL B CA 1
ATOM 1580 C C . VAL B 1 23 ? -9.164 -10.125 -2.418 1 91.31 23 VAL B C 1
ATOM 1582 O O . VAL B 1 23 ? -8.047 -9.617 -2.291 1 91.31 23 VAL B O 1
ATOM 1585 N N . SER B 1 24 ? -9.852 -9.992 -3.525 1 89.81 24 SER B N 1
ATOM 1586 C CA . SER B 1 24 ? -9.398 -9.125 -4.613 1 89.81 24 SER B CA 1
ATOM 1587 C C . SER B 1 24 ? -10.516 -8.195 -5.082 1 89.81 24 SER B C 1
ATOM 1589 O O . SER B 1 24 ?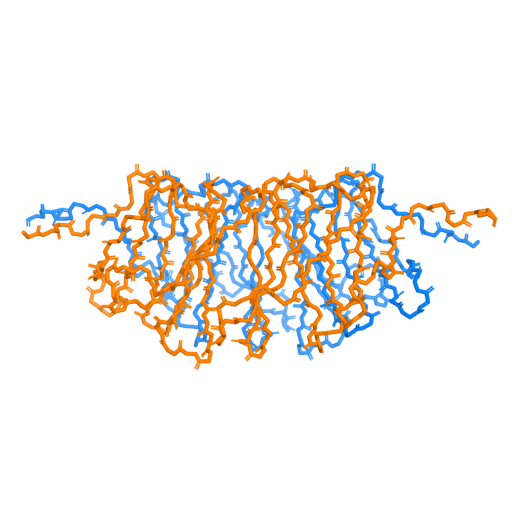 -11.688 -8.578 -5.078 1 89.81 24 SER B O 1
ATOM 1591 N N . GLY B 1 25 ? -10.164 -6.977 -5.371 1 90.81 25 GLY B N 1
ATOM 1592 C CA . GLY B 1 25 ? -11.031 -6 -6.008 1 90.81 25 GLY B CA 1
ATOM 1593 C C . GLY B 1 25 ? -10.602 -5.656 -7.422 1 90.81 25 GLY B C 1
ATOM 1594 O O . GLY B 1 25 ? -9.414 -5.629 -7.727 1 90.81 25 GLY B O 1
ATOM 1595 N N . SER B 1 26 ? -11.586 -5.328 -8.25 1 87.25 26 SER B N 1
ATOM 1596 C CA . SER B 1 26 ? -11.297 -5.137 -9.664 1 87.25 26 SER B CA 1
ATOM 1597 C C . SER B 1 26 ? -12.109 -3.982 -10.242 1 87.25 26 SER B C 1
ATOM 1599 O O . SER B 1 26 ? -13.086 -3.535 -9.633 1 87.25 26 SER B O 1
ATOM 1601 N N . ASN B 1 27 ? -11.648 -3.545 -11.406 1 88.75 27 ASN B N 1
ATOM 1602 C CA . ASN B 1 27 ? -12.383 -2.539 -12.164 1 88.75 27 ASN B CA 1
ATOM 1603 C C . ASN B 1 27 ? -13.688 -3.1 -12.727 1 88.75 27 ASN B C 1
ATOM 1605 O O . ASN B 1 27 ? -14.547 -2.346 -13.195 1 88.75 27 ASN B O 1
ATOM 1609 N N . ASP B 1 28 ? -13.945 -4.41 -12.664 1 87.25 28 ASP B N 1
ATOM 1610 C CA . ASP B 1 28 ? -15.203 -5 -13.117 1 87.25 28 ASP B CA 1
ATOM 1611 C C . ASP B 1 28 ? -16.297 -4.816 -12.07 1 87.25 28 ASP B C 1
ATOM 1613 O O . ASP B 1 28 ? -17.422 -5.309 -12.242 1 87.25 28 ASP B O 1
ATOM 1617 N N . ARG B 1 29 ? -15.945 -4.199 -10.945 1 92.75 29 ARG B N 1
ATOM 1618 C CA . ARG B 1 29 ? -16.859 -3.801 -9.875 1 92.75 29 ARG B CA 1
ATOM 1619 C C . ARG B 1 29 ? -17.219 -4.992 -8.992 1 92.75 29 ARG B C 1
ATOM 1621 O O . ARG B 1 29 ? -18.234 -4.973 -8.297 1 92.75 29 ARG B O 1
ATOM 1628 N N . LEU B 1 30 ? -16.344 -6.027 -9.047 1 91 30 LEU B N 1
ATOM 1629 C CA . LEU B 1 30 ? -16.562 -7.191 -8.195 1 91 30 LEU B CA 1
ATOM 1630 C C . LEU B 1 30 ? -15.461 -7.316 -7.148 1 91 30 LEU B C 1
ATOM 1632 O O . LEU B 1 30 ? -14.305 -6.984 -7.422 1 91 30 LEU B O 1
ATOM 1636 N N . ILE B 1 31 ? -15.898 -7.773 -6.016 1 93.44 31 ILE B N 1
ATOM 1637 C CA . ILE B 1 31 ? -14.969 -8.297 -5.023 1 93.44 31 ILE B CA 1
ATOM 1638 C C . ILE B 1 31 ? -15.031 -9.82 -5.004 1 93.44 31 ILE B C 1
ATOM 1640 O O . ILE B 1 31 ? -16.125 -10.398 -4.945 1 93.44 31 ILE B O 1
ATOM 1644 N N . LYS B 1 32 ? -13.953 -10.398 -5.07 1 91.19 32 LYS B N 1
ATOM 1645 C CA . LYS B 1 32 ? -13.922 -11.859 -5.051 1 91.19 32 LYS B CA 1
ATOM 1646 C C . LYS B 1 32 ? -13.094 -12.375 -3.873 1 91.19 32 LYS B C 1
ATOM 1648 O O . LYS B 1 32 ? -12.055 -11.805 -3.539 1 91.19 32 LYS B O 1
ATOM 1653 N N . ILE B 1 33 ? -13.625 -13.43 -3.275 1 91.31 33 ILE B N 1
ATOM 1654 C CA . ILE B 1 33 ? -12.945 -14.141 -2.199 1 91.31 33 ILE B CA 1
ATOM 1655 C C . ILE B 1 33 ? -12.492 -15.516 -2.688 1 91.31 33 ILE B C 1
ATOM 1657 O O . ILE B 1 33 ? -13.305 -16.297 -3.195 1 91.31 33 ILE B O 1
ATOM 1661 N N . TRP B 1 34 ? -11.242 -15.758 -2.471 1 87 34 TRP B N 1
ATOM 1662 C CA . TRP B 1 34 ? -10.633 -16.984 -2.986 1 87 34 TRP B CA 1
ATOM 1663 C C . TRP B 1 34 ? -10.141 -17.875 -1.846 1 87 34 TRP B C 1
ATOM 1665 O O . TRP B 1 34 ? -9.578 -17.375 -0.867 1 87 34 TRP B O 1
ATOM 1675 N N . ASP B 1 35 ? -10.438 -19.141 -1.976 1 84.38 35 ASP B N 1
ATOM 1676 C CA . ASP B 1 35 ? -9.859 -20.141 -1.088 1 84.38 35 ASP B CA 1
ATOM 1677 C C . ASP B 1 35 ? -8.602 -20.766 -1.702 1 84.38 35 ASP B C 1
ATOM 1679 O O . ASP B 1 35 ? -8.672 -21.375 -2.77 1 84.38 35 ASP B O 1
ATOM 1683 N N . MET B 1 36 ? -7.527 -20.656 -1.018 1 79.44 36 MET B N 1
ATOM 1684 C CA . MET B 1 36 ? -6.242 -21.078 -1.577 1 79.44 36 MET B CA 1
ATOM 1685 C C . MET B 1 36 ? -6.113 -22.594 -1.567 1 79.44 36 MET B C 1
ATOM 1687 O O . MET B 1 36 ? -5.434 -23.172 -2.422 1 79.44 36 MET B O 1
ATOM 1691 N N . ARG B 1 37 ? -6.707 -23.234 -0.614 1 78.81 37 ARG B N 1
ATOM 1692 C CA . ARG B 1 37 ? -6.625 -24.688 -0.529 1 78.81 37 ARG B CA 1
ATOM 1693 C C . ARG B 1 37 ? -7.383 -25.359 -1.676 1 78.81 37 ARG B C 1
ATOM 1695 O O . ARG B 1 37 ? -6.844 -26.219 -2.363 1 78.81 37 ARG B O 1
ATOM 1702 N N . SER B 1 38 ? -8.617 -24.859 -1.884 1 76.44 38 SER B N 1
ATOM 1703 C CA . SER B 1 38 ? -9.438 -25.453 -2.938 1 76.44 38 SER B CA 1
ATOM 1704 C C . SER B 1 38 ? -9.172 -24.781 -4.281 1 76.44 38 SER B C 1
ATOM 1706 O O . SER B 1 38 ? -9.586 -25.281 -5.328 1 76.44 38 SER B O 1
ATOM 1708 N N . GLN B 1 39 ? -8.469 -23.625 -4.203 1 71.88 39 GLN B N 1
ATOM 1709 C CA . GLN B 1 39 ? -8.102 -22.844 -5.375 1 71.88 39 GLN B CA 1
ATOM 1710 C C . GLN B 1 39 ? -9.344 -22.344 -6.117 1 71.88 39 GLN B C 1
ATOM 1712 O O . GLN B 1 39 ? -9.375 -22.344 -7.348 1 71.88 39 GLN B O 1
ATOM 1717 N N . ARG B 1 40 ? -10.375 -22.078 -5.43 1 75.81 40 ARG B N 1
ATOM 1718 C CA . ARG B 1 40 ? -11.625 -21.625 -6.031 1 75.81 40 ARG B CA 1
ATOM 1719 C C . ARG B 1 40 ? -12.062 -20.297 -5.441 1 75.81 40 ARG B C 1
ATOM 1721 O O . ARG B 1 40 ? -11.703 -19.953 -4.312 1 75.81 40 ARG B O 1
ATOM 1728 N N . CYS B 1 41 ? -12.719 -19.562 -6.344 1 83.12 41 CYS B N 1
ATOM 1729 C CA . CYS B 1 41 ? -13.453 -18.406 -5.84 1 83.12 41 CYS B CA 1
ATOM 1730 C C . CYS B 1 41 ? -14.648 -18.859 -5.008 1 83.12 41 CYS B C 1
ATOM 1732 O O . CYS B 1 41 ? -15.555 -19.516 -5.516 1 83.12 41 CYS B O 1
ATOM 1734 N N . VAL B 1 42 ? -14.617 -18.531 -3.762 1 84.12 42 VAL B N 1
ATOM 1735 C CA . VAL B 1 42 ? -15.656 -19.047 -2.873 1 84.12 42 VAL B CA 1
ATOM 1736 C C . VAL B 1 42 ? -16.812 -18.047 -2.807 1 84.12 42 VAL B C 1
ATOM 1738 O O . VAL B 1 42 ? -17.938 -18.422 -2.459 1 84.12 42 VAL B O 1
ATOM 1741 N N . ARG B 1 43 ? -16.516 -16.781 -3.166 1 87.62 43 ARG B N 1
ATOM 1742 C CA . ARG B 1 43 ? -17.578 -15.781 -3.133 1 87.62 43 ARG B CA 1
ATOM 1743 C C . ARG B 1 43 ? -17.25 -14.617 -4.062 1 87.62 43 ARG B C 1
ATOM 1745 O O . ARG B 1 43 ? -16.094 -14.211 -4.18 1 87.62 43 ARG B O 1
ATOM 1752 N N . SER B 1 44 ? -18.219 -14.156 -4.75 1 88.88 44 SER B N 1
ATOM 1753 C CA . SER B 1 44 ? -18.188 -12.945 -5.559 1 88.88 44 SER B CA 1
ATOM 1754 C C . SER B 1 44 ? -19.312 -11.984 -5.172 1 88.88 44 SER B C 1
ATOM 1756 O O . SER B 1 44 ? -20.484 -12.352 -5.172 1 88.88 44 SER B O 1
ATOM 1758 N N . VAL B 1 45 ? -18.844 -10.82 -4.77 1 88.75 45 VAL B N 1
ATOM 1759 C CA . VAL B 1 45 ? -19.875 -9.844 -4.387 1 88.75 45 VAL B CA 1
ATOM 1760 C C . VAL B 1 45 ? -19.781 -8.625 -5.301 1 88.75 45 VAL B C 1
ATOM 1762 O O . VAL B 1 45 ? -18.719 -8.305 -5.82 1 88.75 45 VAL B O 1
ATOM 1765 N N . PHE B 1 46 ? -20.969 -7.977 -5.52 1 88.38 46 PHE B N 1
ATOM 1766 C CA . PHE B 1 46 ? -21.078 -6.828 -6.41 1 88.38 46 PHE B CA 1
ATOM 1767 C C . PHE B 1 46 ? -21.453 -5.574 -5.629 1 88.38 46 PHE B C 1
ATOM 1769 O O . PHE B 1 46 ? -22.641 -5.305 -5.406 1 88.38 46 PHE B O 1
ATOM 1776 N N . PRO B 1 47 ? -20.531 -4.809 -5.223 1 87.62 47 PRO B N 1
ATOM 1777 C CA . PRO B 1 47 ? -20.859 -3.578 -4.496 1 87.62 47 PRO B CA 1
ATOM 1778 C C . PRO B 1 47 ? -21.422 -2.488 -5.402 1 87.62 47 PRO B C 1
ATOM 1780 O O . PRO B 1 47 ? -21.953 -1.483 -4.914 1 87.62 47 PRO B O 1
ATOM 1783 N N . GLY B 1 48 ? -21.344 -2.664 -6.758 1 86.62 48 GLY B N 1
ATOM 1784 C CA . GLY B 1 48 ? -21.969 -1.695 -7.648 1 86.62 48 GLY B CA 1
ATOM 1785 C C . GLY B 1 48 ? -21.031 -0.571 -8.055 1 86.62 48 GLY B C 1
ATOM 1786 O O . GLY B 1 48 ? -21.453 0.396 -8.688 1 86.62 48 GLY B O 1
ATOM 1787 N N . SER B 1 49 ? -19.781 -0.623 -7.695 1 92.88 49 SER B N 1
ATOM 1788 C CA . SER B 1 49 ? -18.828 0.422 -8.031 1 92.88 49 SER B CA 1
ATOM 1789 C C . SER B 1 49 ? -17.422 -0.15 -8.188 1 92.88 49 SER B C 1
ATOM 1791 O O . SER B 1 49 ? -17.109 -1.217 -7.645 1 92.88 49 SER B O 1
ATOM 1793 N N . THR B 1 50 ? -16.609 0.538 -8.977 1 92.81 50 THR B N 1
ATOM 1794 C CA . THR B 1 50 ? -15.211 0.148 -9.117 1 92.81 50 THR B CA 1
ATOM 1795 C C . THR B 1 50 ? -14.516 0.158 -7.762 1 92.81 50 THR B C 1
ATOM 1797 O O . THR B 1 50 ? -14.711 1.072 -6.961 1 92.81 50 THR B O 1
ATOM 1800 N N . ILE B 1 51 ? -13.773 -0.947 -7.547 1 91.56 51 ILE B N 1
ATOM 1801 C CA . ILE B 1 51 ? -13.008 -1.067 -6.309 1 91.56 51 ILE B CA 1
ATOM 1802 C C . ILE B 1 51 ? -11.633 -0.434 -6.488 1 91.56 51 ILE B C 1
ATOM 1804 O O . ILE B 1 51 ? -10.906 -0.76 -7.434 1 91.56 51 ILE B O 1
ATOM 1808 N N . LEU B 1 52 ? -11.312 0.422 -5.617 1 88.12 52 LEU B N 1
ATOM 1809 C CA . LEU B 1 52 ? -10.023 1.092 -5.734 1 88.12 52 LEU B CA 1
ATOM 1810 C C . LEU B 1 52 ? -9 0.47 -4.789 1 88.12 52 LEU B C 1
ATOM 1812 O O . LEU B 1 52 ? -7.816 0.382 -5.117 1 88.12 52 LEU B O 1
ATOM 1816 N N . ASP B 1 53 ? -9.508 0.022 -3.619 1 90.94 53 ASP B N 1
ATOM 1817 C CA . ASP B 1 53 ? -8.594 -0.59 -2.654 1 90.94 53 ASP B CA 1
ATOM 1818 C C . ASP B 1 53 ? -9.352 -1.478 -1.672 1 90.94 53 ASP B C 1
ATOM 1820 O O . ASP B 1 53 ? -10.547 -1.266 -1.426 1 90.94 53 ASP B O 1
ATOM 1824 N N . VAL B 1 54 ? -8.617 -2.488 -1.144 1 93.12 54 VAL B N 1
ATOM 1825 C CA . VAL B 1 54 ? -9.156 -3.373 -0.113 1 93.12 54 VAL B CA 1
ATOM 1826 C C . VAL B 1 54 ? -8.109 -3.582 0.98 1 93.12 54 VAL B C 1
ATOM 1828 O O . VAL B 1 54 ? -6.914 -3.709 0.692 1 93.12 54 VAL B O 1
ATOM 1831 N N . VAL B 1 55 ? -8.625 -3.635 2.221 1 92 55 VAL B N 1
ATOM 1832 C CA . VAL B 1 55 ? -7.715 -3.943 3.318 1 92 55 VAL B CA 1
ATOM 1833 C C . VAL B 1 55 ? -8.383 -4.91 4.293 1 92 55 VAL B C 1
ATOM 1835 O O . VAL B 1 55 ? -9.594 -4.828 4.523 1 92 55 VAL B O 1
ATOM 1838 N N . GLY B 1 56 ? -7.59 -5.832 4.781 1 89.25 56 GLY B N 1
ATOM 1839 C CA . GLY B 1 56 ? -8.094 -6.742 5.797 1 89.25 56 GLY B CA 1
ATOM 1840 C C . GLY B 1 56 ? -8.086 -6.148 7.191 1 89.25 56 GLY B C 1
ATOM 1841 O O . GLY B 1 56 ? -7.309 -5.238 7.48 1 89.25 56 GLY B O 1
ATOM 1842 N N . ILE B 1 57 ? -8.977 -6.695 8 1 85.81 57 ILE B N 1
ATOM 1843 C CA . ILE B 1 57 ? -8.992 -6.375 9.43 1 85.81 57 ILE B CA 1
ATOM 1844 C C . ILE B 1 57 ? -8.375 -7.527 10.219 1 85.81 57 ILE B C 1
ATOM 1846 O O . ILE B 1 57 ? -8.984 -8.594 10.352 1 85.81 57 ILE B O 1
ATOM 1850 N N . ASP B 1 58 ? -7.164 -7.43 10.672 1 75.56 58 ASP B N 1
ATOM 1851 C CA . ASP B 1 58 ? -6.398 -8.523 11.266 1 75.56 58 ASP B CA 1
ATOM 1852 C C . ASP B 1 58 ? -7.07 -9.031 12.539 1 75.56 58 ASP B C 1
ATOM 1854 O O . ASP B 1 58 ? -7.012 -10.227 12.836 1 75.56 58 ASP B O 1
ATOM 1858 N N . ARG B 1 59 ? -7.672 -8.203 13.281 1 73.75 59 ARG B N 1
ATOM 1859 C CA . ARG B 1 59 ? -8.227 -8.586 14.578 1 73.75 59 ARG B CA 1
ATOM 1860 C C . ARG B 1 59 ? -9.531 -9.359 14.406 1 73.75 59 ARG B C 1
ATOM 1862 O O . ARG B 1 59 ? -10.016 -9.984 15.352 1 73.75 59 ARG B O 1
ATOM 1869 N N . ALA B 1 60 ? -10.078 -9.273 13.312 1 70.81 60 ALA B N 1
ATOM 1870 C CA . ALA B 1 60 ? -11.352 -9.953 13.07 1 70.81 60 ALA B CA 1
ATOM 1871 C C . ALA B 1 60 ? -11.25 -10.898 11.875 1 70.81 60 ALA B C 1
ATOM 1873 O O . ALA B 1 60 ? -11.172 -10.445 10.734 1 70.81 60 ALA B O 1
ATOM 1874 N N . ALA B 1 61 ? -11.289 -12.062 12.195 1 72.06 61 ALA B N 1
ATOM 1875 C CA . ALA B 1 61 ? -11.164 -13.062 11.141 1 72.06 61 ALA B CA 1
ATOM 1876 C C . ALA B 1 61 ? -12.195 -12.828 10.039 1 72.06 61 ALA B C 1
ATOM 1878 O O . ALA B 1 61 ? -13.344 -12.469 10.32 1 72.06 61 ALA B O 1
ATOM 1879 N N . ALA B 1 62 ? -11.805 -12.812 8.797 1 84.38 62 ALA B N 1
ATOM 1880 C CA . ALA B 1 62 ? -12.656 -12.867 7.613 1 84.38 62 ALA B CA 1
ATOM 1881 C C . ALA B 1 62 ? -13.328 -11.523 7.359 1 84.38 62 ALA B C 1
ATOM 1883 O O . ALA B 1 62 ? -14.391 -11.461 6.738 1 84.38 62 ALA B O 1
ATOM 1884 N N . THR B 1 63 ? -12.844 -10.477 8.023 1 92.19 63 THR B N 1
ATOM 1885 C CA . THR B 1 63 ? -13.422 -9.156 7.766 1 92.19 63 THR B CA 1
ATOM 1886 C C . THR B 1 63 ? -12.453 -8.289 6.973 1 92.19 63 THR B C 1
ATOM 1888 O O . THR B 1 63 ? -11.234 -8.484 7.039 1 92.19 63 THR B O 1
ATOM 1891 N N . PHE B 1 64 ? -13.031 -7.387 6.148 1 95.12 64 PHE B N 1
ATOM 1892 C CA . PHE B 1 64 ? -12.203 -6.48 5.355 1 95.12 64 PHE B CA 1
ATOM 1893 C C . PHE B 1 64 ? -12.984 -5.223 4.988 1 95.12 64 PHE B C 1
ATOM 1895 O O . PHE B 1 64 ? -14.188 -5.145 5.215 1 95.12 64 PHE B O 1
ATOM 1902 N N . VAL B 1 65 ? -12.273 -4.207 4.566 1 96.19 65 VAL B N 1
ATOM 1903 C CA . VAL B 1 65 ? -12.828 -2.93 4.137 1 96.19 65 VAL B CA 1
ATOM 1904 C C . VAL B 1 65 ? -12.477 -2.678 2.672 1 96.19 65 VAL B C 1
ATOM 1906 O O . VAL B 1 65 ? -11.352 -2.953 2.24 1 96.19 65 VAL B O 1
ATOM 1909 N N . SER B 1 66 ? -13.391 -2.221 1.892 1 96.25 66 SER B N 1
ATOM 1910 C CA . SER B 1 66 ? -13.148 -1.857 0.5 1 96.25 66 SER B CA 1
ATOM 1911 C C . SER B 1 66 ? -13.516 -0.4 0.235 1 96.25 66 SER B C 1
ATOM 1913 O O . SER B 1 66 ? -14.516 0.096 0.754 1 96.25 66 SER B O 1
ATOM 1915 N N . GLY B 1 67 ? -12.672 0.312 -0.457 1 95.5 67 GLY B N 1
ATOM 1916 C CA . GLY B 1 67 ? -12.906 1.679 -0.895 1 95.5 67 GLY B CA 1
ATOM 1917 C C . GLY B 1 67 ? -13.273 1.781 -2.365 1 95.5 67 GLY B C 1
ATOM 1918 O O . GLY B 1 67 ? -12.703 1.077 -3.199 1 95.5 67 GLY B O 1
ATOM 1919 N N . HIS B 1 68 ? -14.164 2.703 -2.688 1 94.88 68 HIS B N 1
ATOM 1920 C CA . HIS B 1 68 ? -14.812 2.639 -3.996 1 94.88 68 HIS B CA 1
ATOM 1921 C C . HIS B 1 68 ? -14.82 4.004 -4.672 1 94.88 68 HIS B C 1
ATOM 1923 O O . HIS B 1 68 ? -14.711 5.035 -4.004 1 94.88 68 HIS B O 1
ATOM 1929 N N . PHE B 1 69 ? -15.008 3.949 -5.973 1 93.81 69 PHE B N 1
ATOM 1930 C 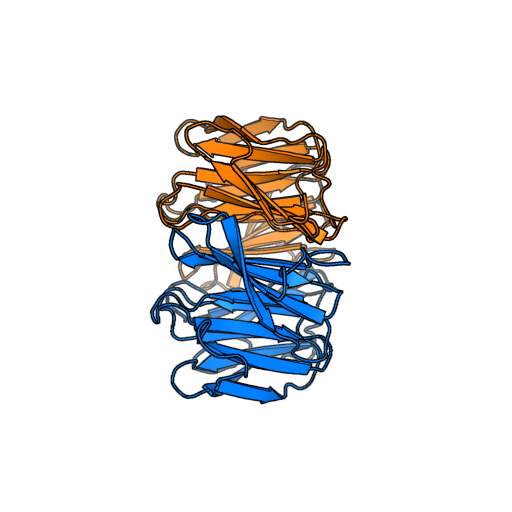CA . PHE B 1 69 ? -15.117 5.125 -6.832 1 93.81 69 PHE B CA 1
ATOM 1931 C C . PHE B 1 69 ? -16.359 5.93 -6.492 1 93.81 69 PHE B C 1
ATOM 1933 O O . PHE B 1 69 ? -16.375 7.156 -6.625 1 93.81 69 PHE B O 1
ATOM 1940 N N . ASP B 1 70 ? -17.453 5.316 -6.004 1 95.5 70 ASP B N 1
ATOM 1941 C CA . ASP B 1 70 ? -18.719 5.984 -5.715 1 95.5 70 ASP B CA 1
ATOM 1942 C C . ASP B 1 70 ? -18.672 6.668 -4.348 1 95.5 70 ASP B C 1
ATOM 1944 O O . ASP B 1 70 ? -19.719 6.953 -3.762 1 95.5 70 ASP B O 1
ATOM 1948 N N . ARG B 1 71 ? -17.562 6.785 -3.736 1 95.69 71 ARG B N 1
ATOM 1949 C CA . ARG B 1 71 ? -17.297 7.539 -2.514 1 95.69 71 ARG B CA 1
ATOM 1950 C C . ARG B 1 71 ? -17.75 6.754 -1.282 1 95.69 71 ARG B C 1
ATOM 1952 O O . ARG B 1 71 ? -18 7.34 -0.229 1 95.69 71 ARG B O 1
ATOM 1959 N N . LYS B 1 72 ? -17.891 5.488 -1.44 1 96.62 72 LYS B N 1
ATOM 1960 C CA . LYS B 1 72 ? -18.344 4.691 -0.303 1 96.62 72 LYS B CA 1
ATOM 1961 C C . LYS B 1 72 ? -17.219 3.799 0.221 1 96.62 72 LYS B C 1
ATOM 1963 O O . LYS B 1 72 ? -16.438 3.26 -0.56 1 96.62 72 LYS B O 1
ATOM 1968 N N . LEU B 1 73 ? -17.188 3.713 1.475 1 96.94 73 LEU B N 1
ATOM 1969 C CA . LEU B 1 73 ? -16.453 2.682 2.195 1 96.94 73 LEU B CA 1
ATOM 1970 C C . LEU B 1 73 ? -17.375 1.567 2.656 1 96.94 73 LEU B C 1
ATOM 1972 O O . LEU B 1 73 ? -18.406 1.833 3.297 1 96.94 73 LEU B O 1
ATOM 1976 N N . ARG B 1 74 ? -17.062 0.367 2.295 1 97.31 74 ARG B N 1
ATOM 1977 C CA . ARG B 1 74 ? -17.906 -0.755 2.682 1 97.31 74 ARG B CA 1
ATOM 1978 C C . ARG B 1 74 ? -17.156 -1.727 3.582 1 97.31 74 ARG B C 1
ATOM 1980 O O . ARG B 1 74 ? -15.992 -2.047 3.324 1 97.31 74 ARG B O 1
ATOM 1987 N N . PHE B 1 75 ? -17.828 -2.117 4.629 1 96.31 75 PHE B N 1
ATOM 1988 C CA . PHE B 1 75 ? -17.312 -3.082 5.594 1 96.31 75 PHE B CA 1
ATOM 1989 C C . PHE B 1 75 ? -17.922 -4.457 5.363 1 96.31 75 PHE B C 1
ATOM 1991 O O . PHE B 1 75 ? -19.141 -4.59 5.242 1 96.31 75 PHE B O 1
ATOM 1998 N N . TRP B 1 76 ? -17 -5.48 5.367 1 96 76 TRP B N 1
ATOM 1999 C CA . TRP B 1 76 ? -17.453 -6.801 4.941 1 96 76 TRP B CA 1
ATOM 2000 C C . TRP B 1 76 ? -17.094 -7.863 5.977 1 96 76 TRP B C 1
ATOM 2002 O O . TRP B 1 76 ? -16.062 -7.758 6.648 1 96 76 TRP B O 1
ATOM 2012 N N . ASP B 1 77 ? -18 -8.812 6.129 1 93.44 77 ASP B N 1
ATOM 2013 C CA . ASP B 1 77 ? -17.703 -10.172 6.562 1 93.44 77 ASP B CA 1
ATOM 2014 C C . ASP B 1 77 ? -17.625 -11.125 5.375 1 93.44 77 ASP B C 1
ATOM 2016 O O . ASP B 1 77 ? -18.594 -11.234 4.605 1 93.44 77 ASP B O 1
ATOM 2020 N N . SER B 1 78 ? -16.5 -11.719 5.148 1 91.06 78 SER B N 1
ATOM 2021 C CA . SER B 1 78 ? -16.281 -12.508 3.943 1 91.06 78 SER B CA 1
ATOM 2022 C C . SER B 1 78 ? -17.312 -13.625 3.811 1 91.06 78 SER B C 1
ATOM 2024 O O . SER B 1 78 ? -17.453 -14.219 2.74 1 91.06 78 SER B O 1
ATOM 2026 N N . ARG B 1 79 ? -18.016 -13.883 4.867 1 89.31 79 ARG B N 1
ATOM 2027 C CA . ARG B 1 79 ? -19.016 -14.945 4.871 1 89.31 79 ARG B CA 1
ATOM 2028 C C . ARG B 1 79 ? -20.375 -14.43 4.406 1 89.31 79 ARG B C 1
ATOM 2030 O O . ARG B 1 79 ? -21.312 -15.203 4.207 1 89.31 79 ARG B O 1
ATOM 2037 N N . ASN B 1 80 ? -20.438 -13.094 4.227 1 91.19 80 ASN B N 1
ATOM 2038 C CA . ASN B 1 80 ? -21.703 -12.469 3.854 1 91.19 80 ASN B CA 1
ATOM 2039 C C . ASN B 1 80 ? -21.672 -11.961 2.416 1 91.19 80 ASN B C 1
ATOM 2041 O O . ASN B 1 80 ? -20.609 -11.617 1.895 1 91.19 80 ASN B O 1
ATOM 2045 N N . GLN B 1 81 ? -22.859 -11.891 1.825 1 91.5 81 GLN B N 1
ATOM 2046 C CA . GLN B 1 81 ? -22.984 -11.383 0.463 1 91.5 81 GLN B CA 1
ATOM 2047 C C . GLN B 1 81 ? -23.109 -9.859 0.453 1 91.5 81 GLN B C 1
ATOM 2049 O O . GLN B 1 81 ? -22.828 -9.219 -0.556 1 91.5 81 GLN B O 1
ATOM 2054 N N . GLU B 1 82 ? -23.578 -9.383 1.544 1 94.69 82 GLU B N 1
ATOM 2055 C CA . GLU B 1 82 ? -23.766 -7.938 1.643 1 94.69 82 GLU B CA 1
ATOM 2056 C C . GLU B 1 82 ? -22.797 -7.312 2.635 1 94.69 82 GLU B C 1
ATOM 2058 O O . GLU B 1 82 ? -22.359 -7.969 3.58 1 94.69 82 GLU B O 1
ATOM 2063 N N . PRO B 1 83 ? -22.547 -6.039 2.391 1 96.12 83 PRO B N 1
ATOM 2064 C CA . PRO B 1 83 ? -21.703 -5.367 3.383 1 96.12 83 PRO B CA 1
ATOM 2065 C C . PRO B 1 83 ? -22.375 -5.27 4.754 1 96.12 83 PRO B C 1
ATOM 2067 O O . PRO B 1 83 ? -23.594 -5.152 4.844 1 96.12 83 PRO B O 1
ATOM 2070 N N . VAL B 1 84 ? -21.562 -5.355 5.766 1 95.25 84 VAL B N 1
ATOM 2071 C CA . VAL B 1 84 ? -22.031 -5.207 7.141 1 95.25 84 VAL B CA 1
ATOM 2072 C C . VAL B 1 84 ? -22.406 -3.752 7.406 1 95.25 84 VAL B C 1
ATOM 2074 O O . VAL B 1 84 ? -23.344 -3.477 8.164 1 95.25 84 VAL B O 1
ATOM 2077 N N . HIS B 1 85 ? -21.688 -2.836 6.824 1 96.44 85 HIS B N 1
ATOM 2078 C CA . HIS B 1 85 ? -21.906 -1.406 6.992 1 96.44 85 HIS B CA 1
ATOM 2079 C C . HIS B 1 85 ? -21.344 -0.616 5.816 1 96.44 85 HIS B C 1
ATOM 2081 O O . HIS B 1 85 ? -20.422 -1.078 5.137 1 96.44 85 HIS B O 1
ATOM 2087 N N . ILE B 1 86 ? -21.953 0.548 5.582 1 96.94 86 ILE B N 1
ATOM 2088 C CA . ILE B 1 86 ? -21.484 1.435 4.52 1 96.94 86 ILE B CA 1
ATOM 2089 C C . ILE B 1 86 ? -21.344 2.855 5.059 1 96.94 86 ILE B C 1
ATOM 2091 O O . ILE B 1 86 ? -22.219 3.346 5.773 1 96.94 86 ILE B O 1
ATOM 2095 N N . ILE B 1 87 ? -20.25 3.469 4.801 1 96.38 87 ILE B N 1
ATOM 2096 C CA . ILE B 1 87 ? -20.031 4.875 5.117 1 96.38 87 ILE B CA 1
ATOM 2097 C C . ILE B 1 87 ? -19.828 5.668 3.828 1 96.38 87 ILE B C 1
ATOM 2099 O O . ILE B 1 87 ? -19.078 5.258 2.951 1 96.38 87 ILE B O 1
ATOM 2103 N N . GLU B 1 88 ? -20.516 6.746 3.684 1 95.06 88 GLU B N 1
ATOM 2104 C CA . GLU B 1 88 ? -20.312 7.645 2.553 1 95.06 88 GLU B CA 1
ATOM 2105 C C . GLU B 1 88 ? -19.266 8.703 2.869 1 95.06 88 GLU B C 1
ATOM 2107 O O . GLU B 1 88 ? -19.297 9.328 3.932 1 95.06 88 GLU B O 1
ATOM 2112 N N . LEU B 1 89 ? -18.359 8.844 1.967 1 94.44 89 LEU B N 1
ATOM 2113 C CA . LEU B 1 89 ? -17.281 9.82 2.119 1 94.44 89 LEU B CA 1
ATOM 2114 C C . LEU B 1 89 ? -17.5 11.008 1.188 1 94.44 89 LEU B C 1
ATOM 2116 O O . LEU B 1 89 ? -18.453 11.039 0.417 1 94.44 89 LEU B O 1
ATOM 2120 N N . ALA B 1 90 ? -16.641 12.016 1.288 1 91.94 90 ALA B N 1
ATOM 2121 C CA . ALA B 1 90 ? -16.797 13.25 0.517 1 91.94 90 ALA B CA 1
ATOM 2122 C C . ALA B 1 90 ? -16.281 13.07 -0.909 1 91.94 90 ALA B C 1
ATOM 2124 O O . ALA B 1 90 ? -16.703 13.797 -1.817 1 91.94 90 ALA B O 1
ATOM 2125 N N . GLY B 1 91 ? -15.383 12.164 -1.179 1 92.88 91 GLY B N 1
ATOM 2126 C CA . GLY B 1 91 ? -14.828 11.883 -2.49 1 92.88 91 GLY B CA 1
ATOM 2127 C C . GLY B 1 91 ? -14.516 10.414 -2.703 1 92.88 91 GLY B C 1
ATOM 2128 O O . GLY B 1 91 ? -14.703 9.594 -1.799 1 92.88 91 GLY B O 1
ATOM 2129 N N . LYS B 1 92 ? -14.133 10.133 -3.949 1 92.81 92 LYS B N 1
ATOM 2130 C CA . LYS B 1 92 ? -13.75 8.75 -4.207 1 92.81 92 LYS B CA 1
ATOM 2131 C C . LYS B 1 92 ? -12.516 8.359 -3.408 1 92.81 92 LYS B C 1
ATOM 2133 O O . LYS B 1 92 ? -11.602 9.172 -3.227 1 92.81 92 LYS B O 1
ATOM 2138 N N . VAL B 1 93 ? -12.422 7.133 -3.008 1 92.25 93 VAL B N 1
ATOM 2139 C CA . VAL B 1 93 ? -11.336 6.609 -2.188 1 92.25 93 VAL B CA 1
ATOM 2140 C C . VAL B 1 93 ? -10.102 6.371 -3.059 1 92.25 93 VAL B C 1
ATOM 2142 O O . VAL B 1 93 ? -10.211 5.84 -4.168 1 92.25 93 VAL B O 1
ATOM 2145 N N . THR B 1 94 ? -8.922 6.789 -2.582 1 89.12 94 THR B N 1
ATOM 2146 C CA . THR B 1 94 ? -7.699 6.543 -3.34 1 89.12 94 THR B CA 1
ATOM 2147 C C . THR B 1 94 ? -6.824 5.512 -2.635 1 89.12 94 THR B C 1
ATOM 2149 O O . THR B 1 94 ? -6.055 4.797 -3.281 1 89.12 94 THR B O 1
ATOM 2152 N N . SER B 1 95 ? -6.965 5.434 -1.329 1 90.12 95 SER B N 1
ATOM 2153 C CA . SER B 1 95 ? -6.145 4.473 -0.603 1 90.12 95 SER B CA 1
ATOM 2154 C C . SER B 1 95 ? -6.758 4.137 0.753 1 90.12 95 SER B C 1
ATOM 2156 O O . SER B 1 95 ? -7.473 4.953 1.336 1 90.12 95 SER B O 1
ATOM 2158 N N . LEU B 1 96 ? -6.469 2.943 1.199 1 93 96 LEU B N 1
ATOM 2159 C CA . LEU B 1 96 ? -6.816 2.457 2.529 1 93 96 LEU B CA 1
ATOM 2160 C C . LEU B 1 96 ? -5.57 1.991 3.277 1 93 96 LEU B C 1
ATOM 2162 O O . LEU B 1 96 ? -4.684 1.365 2.689 1 93 96 LEU B O 1
ATOM 2166 N N . TYR B 1 97 ? -5.473 2.367 4.508 1 92 97 TYR B N 1
ATOM 2167 C CA . TYR B 1 97 ? -4.367 1.933 5.355 1 92 97 TYR B CA 1
ATOM 2168 C C . TYR B 1 97 ? -4.871 1.437 6.703 1 92 97 TYR B C 1
ATOM 2170 O O . TYR B 1 97 ? -5.469 2.199 7.469 1 92 97 TYR B O 1
ATOM 2178 N N . MET B 1 98 ? -4.617 0.171 7 1 91.25 98 MET B N 1
ATOM 2179 C CA . MET B 1 98 ? -5.039 -0.43 8.266 1 91.25 98 MET B CA 1
ATOM 2180 C C . MET B 1 98 ? -3.992 -0.202 9.352 1 91.25 98 MET B C 1
ATOM 2182 O O . MET B 1 98 ? -2.803 -0.441 9.133 1 91.25 98 MET B O 1
ATOM 2186 N N . SER B 1 99 ? -4.5 0.243 10.445 1 90.69 99 SER B N 1
ATOM 2187 C CA . SER B 1 99 ? -3.59 0.446 11.57 1 90.69 99 SER B CA 1
ATOM 2188 C C . SER B 1 99 ? -3.059 -0.883 12.094 1 90.69 99 SER B C 1
ATOM 2190 O O . SER B 1 99 ? -3.67 -1.932 11.883 1 90.69 99 SER B O 1
ATOM 2192 N N . SER B 1 100 ? -1.957 -0.792 12.773 1 82.56 100 SER B N 1
ATOM 2193 C CA . SER B 1 100 ? -1.275 -1.994 13.242 1 82.56 100 SER B CA 1
ATOM 2194 C C . SER B 1 100 ? -2.107 -2.729 14.289 1 82.56 100 SER B C 1
ATOM 2196 O O . SER B 1 100 ? -2.02 -3.953 14.406 1 82.56 100 SER B O 1
ATOM 2198 N N . ASP B 1 101 ? -2.891 -2.033 15.031 1 84.12 101 ASP B N 1
ATOM 2199 C CA . ASP B 1 101 ? -3.695 -2.67 16.062 1 84.12 101 ASP B CA 1
ATOM 2200 C C . ASP B 1 101 ? -4.992 -3.234 15.492 1 84.12 101 ASP B C 1
ATOM 2202 O O . ASP B 1 101 ? -5.777 -3.857 16.203 1 84.12 101 ASP B O 1
ATOM 2206 N N . GLY B 1 102 ? -5.223 -2.926 14.172 1 88.12 102 GLY B N 1
ATOM 2207 C CA . GLY B 1 102 ? -6.371 -3.488 13.484 1 88.12 102 GLY B CA 1
ATOM 2208 C C . GLY B 1 102 ? -7.676 -2.809 13.852 1 88.12 102 GLY B C 1
ATOM 2209 O O . GLY B 1 102 ? -8.758 -3.363 13.625 1 88.12 102 GLY B O 1
ATOM 2210 N N . ILE B 1 103 ? -7.598 -1.599 14.414 1 92.44 103 ILE B N 1
ATOM 2211 C CA . ILE B 1 103 ? -8.797 -0.943 14.93 1 92.44 103 ILE B CA 1
ATOM 2212 C C . ILE B 1 103 ? -9.188 0.212 14.016 1 92.44 103 ILE B C 1
ATOM 2214 O O . ILE B 1 103 ? -10.367 0.567 13.922 1 92.44 103 ILE B O 1
ATOM 2218 N N . HIS B 1 104 ? -8.234 0.738 13.281 1 94.5 104 HIS B N 1
ATOM 2219 C CA . HIS B 1 104 ? -8.516 1.928 12.484 1 94.5 104 HIS B CA 1
ATOM 2220 C C . HIS B 1 104 ? -8.133 1.712 11.023 1 94.5 104 HIS B C 1
ATOM 2222 O O . HIS B 1 104 ? -7.18 0.991 10.719 1 94.5 104 HIS B O 1
ATOM 2228 N N . VAL B 1 105 ? -8.898 2.299 10.164 1 95.44 105 VAL B N 1
ATOM 2229 C CA . VAL B 1 105 ? -8.562 2.398 8.75 1 95.44 105 VAL B CA 1
ATOM 2230 C C . VAL B 1 105 ? -8.438 3.867 8.352 1 95.44 105 VAL B C 1
ATOM 2232 O O . VAL B 1 105 ? -9.352 4.66 8.578 1 95.44 105 VAL B O 1
ATOM 2235 N N . LEU B 1 106 ? -7.246 4.23 7.918 1 95.81 106 LEU B N 1
ATOM 2236 C CA . LEU B 1 106 ? -7.043 5.555 7.336 1 95.81 106 LEU B CA 1
ATOM 2237 C C . LEU B 1 106 ? -7.359 5.543 5.844 1 95.81 106 LEU B C 1
ATOM 2239 O O . LEU B 1 106 ? -6.883 4.672 5.109 1 95.81 106 LEU B O 1
ATOM 2243 N N . CYS B 1 107 ? -8.164 6.488 5.426 1 95 107 CYS B N 1
ATOM 2244 C CA . CYS B 1 107 ? -8.625 6.57 4.043 1 95 107 CYS B CA 1
ATOM 2245 C C . CYS B 1 107 ? -8.266 7.914 3.43 1 95 107 CYS B C 1
ATOM 2247 O O . CYS B 1 107 ? -8.492 8.961 4.039 1 95 107 CYS B O 1
ATOM 2249 N N . SER B 1 108 ? -7.715 7.855 2.322 1 93.38 108 SER B N 1
ATOM 2250 C CA . SER B 1 108 ? -7.539 9.07 1.534 1 93.38 108 SER B CA 1
ATOM 2251 C C . SER B 1 108 ? -8.586 9.172 0.429 1 93.38 108 SER B C 1
ATOM 2253 O O . SER B 1 108 ? -8.922 8.164 -0.201 1 93.38 108 SER B O 1
ATOM 2255 N N . THR B 1 109 ? -9.094 10.352 0.198 1 92.38 109 THR B N 1
ATOM 2256 C CA . THR B 1 109 ? -10.125 10.57 -0.816 1 92.38 109 THR B CA 1
ATOM 2257 C C . THR B 1 109 ? -9.734 11.727 -1.735 1 92.38 109 THR B C 1
ATOM 2259 O O . THR B 1 109 ? -8.875 12.539 -1.389 1 92.38 109 THR B O 1
ATOM 2262 N N . ARG B 1 110 ? -10.32 11.828 -2.928 1 91.31 110 ARG B N 1
ATOM 2263 C CA . ARG B 1 110 ? -10.023 12.844 -3.93 1 91.31 110 ARG B CA 1
ATOM 2264 C C . ARG B 1 110 ? -10.641 14.188 -3.545 1 91.31 110 ARG B C 1
ATOM 2266 O O . ARG B 1 110 ? -10.555 15.156 -4.297 1 91.31 110 ARG B O 1
ATOM 2273 N N . ASP B 1 111 ? -11.234 14.375 -2.453 1 89.62 111 ASP B N 1
ATOM 2274 C CA . ASP B 1 111 ? -11.656 15.68 -1.958 1 89.62 111 ASP B CA 1
ATOM 2275 C C . ASP B 1 111 ? -10.578 16.312 -1.076 1 89.62 111 ASP B C 1
ATOM 2277 O O . ASP B 1 111 ? -10.844 17.281 -0.364 1 89.62 111 ASP B O 1
ATOM 2281 N N . ASP B 1 112 ? -9.438 15.703 -1.09 1 91.62 112 ASP B N 1
ATOM 2282 C CA . ASP B 1 112 ? -8.242 16.203 -0.426 1 91.62 112 ASP B CA 1
ATOM 2283 C C . ASP B 1 112 ? -8.383 16.141 1.093 1 91.62 112 ASP B C 1
ATOM 2285 O O . ASP B 1 112 ? -7.977 17.047 1.804 1 91.62 112 ASP B O 1
ATOM 2289 N N . THR B 1 113 ? -9.016 15.07 1.54 1 92.44 113 THR B N 1
ATOM 2290 C CA . THR B 1 113 ? -9.094 14.805 2.973 1 92.44 113 THR B CA 1
ATOM 2291 C C . THR B 1 113 ? -8.641 13.383 3.287 1 92.44 113 THR B C 1
ATOM 2293 O O . THR B 1 113 ? -8.602 12.531 2.4 1 92.44 113 THR B O 1
ATOM 2296 N N . LEU B 1 114 ? -8.234 13.25 4.527 1 94.44 114 LEU B N 1
ATOM 2297 C CA . LEU B 1 114 ? -8.047 11.922 5.113 1 94.44 114 LEU B CA 1
ATOM 2298 C C . LEU B 1 114 ? -9.094 11.656 6.191 1 94.44 114 LEU B C 1
ATOM 2300 O O . LEU B 1 114 ? -9.406 12.539 6.992 1 94.44 114 LEU B O 1
ATOM 2304 N N . SER B 1 115 ? -9.641 10.508 6.188 1 96.06 115 SER B N 1
ATOM 2305 C CA . SER B 1 115 ? -10.594 10.102 7.211 1 96.06 115 SER B CA 1
ATOM 2306 C C . SER B 1 115 ? -10.094 8.883 7.977 1 96.06 115 SER B C 1
ATOM 2308 O O . SER B 1 115 ? -9.633 7.91 7.375 1 96.06 115 SER B O 1
ATOM 2310 N N . LEU B 1 116 ? -10.188 9.008 9.242 1 96.38 116 LEU B N 1
ATOM 2311 C CA . LEU B 1 116 ? -9.875 7.883 10.117 1 96.38 116 LEU B CA 1
ATOM 2312 C C . LEU B 1 116 ? -11.148 7.23 10.633 1 96.38 116 LEU B C 1
ATOM 2314 O O . LEU B 1 116 ? -11.992 7.895 11.242 1 96.38 116 LEU B O 1
ATOM 2318 N N . MET B 1 117 ? -11.266 5.926 10.398 1 96.25 117 MET B N 1
ATOM 2319 C CA . MET B 1 117 ? -12.461 5.191 10.805 1 96.25 117 MET B CA 1
ATOM 2320 C C . MET B 1 117 ? -12.133 4.176 11.891 1 96.25 117 MET B C 1
ATOM 2322 O O . MET B 1 117 ? -11.07 3.547 11.859 1 96.25 117 MET B O 1
ATOM 2326 N N . ASP B 1 118 ? -13.047 4.062 12.852 1 95.25 118 ASP B N 1
ATOM 2327 C CA . ASP B 1 118 ? -13.023 2.957 13.805 1 95.25 118 ASP B CA 1
ATOM 2328 C C . ASP B 1 118 ? -13.844 1.773 13.297 1 95.25 118 ASP B C 1
ATOM 2330 O O . ASP B 1 118 ? -15.06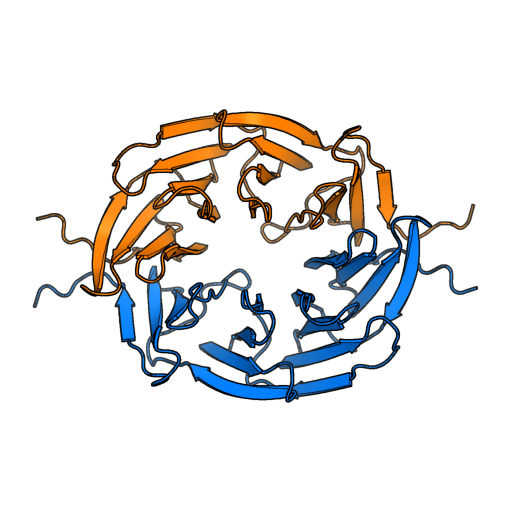2 1.868 13.164 1 95.25 118 ASP B O 1
ATOM 2334 N N . VAL B 1 119 ? -13.18 0.668 13.039 1 93.69 119 VAL B N 1
ATOM 2335 C CA . VAL B 1 119 ? -13.836 -0.438 12.359 1 93.69 119 VAL B CA 1
ATOM 2336 C C . VAL B 1 119 ? -14.766 -1.166 13.328 1 93.69 119 VAL B C 1
ATOM 2338 O O . VAL B 1 119 ? -15.633 -1.937 12.914 1 93.69 119 VAL B O 1
ATOM 2341 N N . ARG B 1 120 ? -14.633 -0.941 14.664 1 92.31 120 ARG B N 1
ATOM 2342 C CA . ARG B 1 120 ? -15.484 -1.581 15.656 1 92.31 120 ARG B CA 1
ATOM 2343 C C . ARG B 1 120 ? -16.844 -0.89 15.742 1 92.31 120 ARG B C 1
ATOM 2345 O O . ARG B 1 120 ? -17.859 -1.534 16.016 1 92.31 120 ARG B O 1
ATOM 2352 N N . LYS B 1 121 ? -16.844 0.343 15.43 1 94.12 121 LYS B N 1
ATOM 2353 C CA . LYS B 1 121 ? -18.047 1.157 15.57 1 94.12 121 LYS B CA 1
ATOM 2354 C C . LYS B 1 121 ? -18.594 1.574 14.211 1 94.12 121 LYS B C 1
ATOM 2356 O O . LYS B 1 121 ? -19.688 2.141 14.117 1 94.12 121 LYS B O 1
ATOM 2361 N N . TYR B 1 122 ? -17.859 1.322 13.211 1 93.81 122 TYR B N 1
ATOM 2362 C CA . TYR B 1 122 ? -18.188 1.725 11.852 1 93.81 122 TYR B CA 1
ATOM 2363 C C . TYR B 1 122 ? -18.469 3.221 11.773 1 93.81 122 TYR B C 1
ATOM 2365 O O . TYR B 1 122 ? -19.5 3.641 11.227 1 93.81 122 TYR B O 1
ATOM 2373 N N . GLN B 1 123 ? -17.562 3.977 12.336 1 94.62 123 GLN B N 1
ATOM 2374 C CA . GLN B 1 123 ? -17.734 5.422 12.375 1 94.62 123 GLN B CA 1
ATOM 2375 C C . GLN B 1 123 ? -16.438 6.152 12.055 1 94.62 123 GLN B C 1
ATOM 2377 O O . GLN B 1 123 ? -15.352 5.66 12.367 1 94.62 123 GLN B O 1
ATOM 2382 N N . THR B 1 124 ? -16.672 7.324 11.438 1 94.81 124 THR B N 1
ATOM 2383 C CA . THR B 1 124 ? -15.547 8.227 11.258 1 94.81 124 THR B CA 1
ATOM 2384 C C . THR B 1 124 ? -15.148 8.867 12.578 1 94.81 124 THR B C 1
ATOM 2386 O O . THR B 1 124 ? -15.984 9.445 13.281 1 94.81 124 THR B O 1
ATOM 2389 N N . VAL B 1 125 ? -13.938 8.703 12.961 1 95 125 VAL B N 1
ATOM 2390 C CA . VAL B 1 125 ? -13.406 9.25 14.211 1 95 125 VAL B CA 1
ATOM 2391 C C . VAL B 1 125 ? -12.875 10.664 13.969 1 95 125 VAL B C 1
ATOM 2393 O O . VAL B 1 125 ? -13.164 11.578 14.742 1 95 125 VAL B O 1
ATOM 2396 N N . HIS B 1 126 ? -12.078 10.797 12.914 1 94.75 126 HIS B N 1
ATOM 2397 C CA . HIS B 1 126 ? -11.477 12.086 12.594 1 94.75 126 HIS B CA 1
ATOM 2398 C C . HIS B 1 126 ? -11.398 12.297 11.086 1 94.75 126 HIS B C 1
ATOM 2400 O O . HIS B 1 126 ? -11.344 11.328 10.32 1 94.75 126 HIS B O 1
ATOM 2406 N N . ILE B 1 127 ? -11.469 13.531 10.695 1 94.75 127 ILE B N 1
ATOM 2407 C CA . ILE B 1 127 ? -11.188 13.961 9.328 1 94.75 127 ILE B CA 1
ATOM 2408 C C . ILE B 1 127 ? -10.039 14.961 9.328 1 94.75 127 ILE B C 1
ATOM 2410 O O . ILE B 1 127 ? -10.023 15.898 10.125 1 94.75 127 ILE B O 1
ATOM 2414 N N . PHE B 1 128 ? -9.086 14.719 8.469 1 94.12 128 PHE B N 1
ATOM 2415 C CA . PHE B 1 128 ? -7.91 15.578 8.367 1 94.12 128 PHE B CA 1
ATOM 2416 C C . PHE B 1 128 ? -7.906 16.344 7.051 1 94.12 128 PHE B C 1
ATOM 2418 O O . PHE B 1 128 ? -8.117 15.758 5.988 1 94.12 128 PHE B O 1
ATOM 2425 N N . SER B 1 129 ? -7.727 17.594 7.188 1 92.19 129 SER B N 1
ATOM 2426 C CA . SER B 1 129 ? -7.641 18.453 6.004 1 92.19 129 SER B CA 1
ATOM 2427 C C . SER B 1 129 ? -6.668 19.609 6.223 1 92.19 129 SER B C 1
ATOM 2429 O O . SER B 1 129 ? -6.262 19.875 7.355 1 92.19 129 SER B O 1
ATOM 2431 N N . ALA B 1 130 ? -6.195 20.125 5.227 1 90.5 130 ALA B N 1
ATOM 2432 C CA . ALA B 1 130 ? -5.395 21.344 5.215 1 90.5 130 ALA B CA 1
ATOM 2433 C C . ALA B 1 130 ? -5.617 22.141 3.932 1 90.5 130 ALA B C 1
ATOM 2435 O O . ALA B 1 130 ? -5.824 21.547 2.863 1 90.5 130 ALA B O 1
ATOM 2436 N N . GLU B 1 131 ? -5.617 23.406 4.027 1 87 131 GLU B N 1
ATOM 2437 C CA . GLU B 1 131 ? -5.918 24.297 2.906 1 87 131 GLU B CA 1
ATOM 2438 C C . GLU B 1 131 ? -5.02 24 1.71 1 87 131 GLU B C 1
ATOM 2440 O O . GLU B 1 131 ? -5.469 24.047 0.563 1 87 131 GLU B O 1
ATOM 2445 N N . GLN B 1 132 ? -3.818 23.609 1.884 1 85.88 132 GLN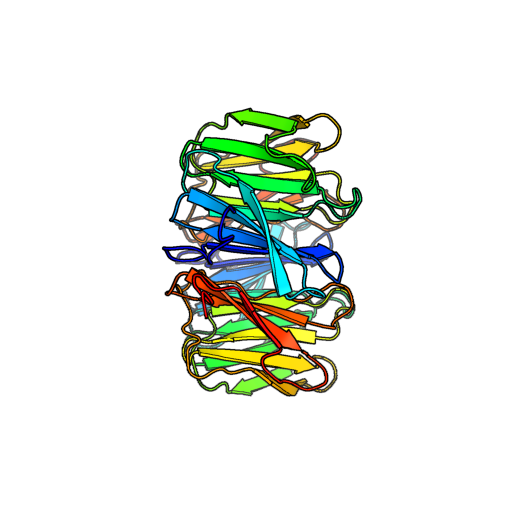 B N 1
ATOM 2446 C CA . GLN B 1 132 ? -2.865 23.469 0.789 1 85.88 132 GLN B CA 1
ATOM 2447 C C . GLN B 1 132 ? -2.705 22 0.391 1 85.88 132 GLN B C 1
ATOM 2449 O O . GLN B 1 132 ? -2.002 21.688 -0.572 1 85.88 132 GLN B O 1
ATOM 2454 N N . TYR B 1 133 ? -3.316 21.141 1.146 1 88.19 133 TYR B N 1
ATOM 2455 C CA . TYR B 1 133 ? -3.178 19.719 0.836 1 88.19 133 TYR B CA 1
ATOM 2456 C C . TYR B 1 133 ? -3.98 19.359 -0.407 1 88.19 133 TYR B C 1
ATOM 2458 O O . TYR B 1 133 ? -5.16 19.703 -0.516 1 88.19 133 TYR B O 1
ATOM 2466 N N . ARG B 1 134 ? -3.252 18.734 -1.371 1 86.81 134 ARG B N 1
ATOM 2467 C CA . ARG B 1 134 ? -3.869 18.172 -2.57 1 86.81 134 ARG B CA 1
ATOM 2468 C C . ARG B 1 134 ? -3.391 16.75 -2.818 1 86.81 134 ARG B C 1
ATOM 2470 O O . ARG B 1 134 ? -2.186 16.484 -2.848 1 86.81 134 ARG B O 1
ATOM 2477 N N . THR B 1 135 ? -4.359 15.859 -2.904 1 81.38 135 THR B N 1
ATOM 2478 C CA . THR B 1 135 ? -3.98 14.484 -3.193 1 81.38 135 THR B CA 1
ATOM 2479 C C . THR B 1 135 ? -3.182 14.398 -4.492 1 81.38 135 THR B C 1
ATOM 2481 O O . THR B 1 135 ? -3.59 14.953 -5.516 1 81.38 135 THR B O 1
ATOM 2484 N N . SER B 1 136 ? -1.976 13.891 -4.465 1 66.56 136 SER B N 1
ATOM 2485 C CA . SER B 1 136 ? -1 13.898 -5.551 1 66.56 136 SER B CA 1
ATOM 2486 C C . SER B 1 136 ? -1.467 13.039 -6.719 1 66.56 136 SER B C 1
ATOM 2488 O O . SER B 1 136 ? -1.21 13.359 -7.879 1 66.56 136 SER B O 1
ATOM 2490 N N . SER B 1 137 ? -1.904 11.859 -6.633 1 66.69 137 SER B N 1
ATOM 2491 C CA . SER B 1 137 ? -2.338 10.938 -7.672 1 66.69 137 SER B CA 1
ATOM 2492 C C . SER B 1 137 ? -3.283 9.875 -7.113 1 66.69 137 SER B C 1
ATOM 2494 O O . SER B 1 137 ? -3.529 9.836 -5.906 1 66.69 137 SER B O 1
ATOM 2496 N N . ASP B 1 138 ? -3.898 9.156 -8.039 1 63.75 138 ASP B N 1
ATOM 2497 C CA . ASP B 1 138 ? -4.738 8.031 -7.629 1 63.75 138 ASP B CA 1
ATOM 2498 C C . ASP B 1 138 ? -3.914 6.969 -6.91 1 63.75 138 ASP B C 1
ATOM 2500 O O . ASP B 1 138 ? -4.469 6.027 -6.34 1 63.75 138 ASP B O 1
ATOM 2504 N N . LEU B 1 139 ? -2.58 7.332 -6.895 1 60.22 139 LEU B N 1
ATOM 2505 C CA . LEU B 1 139 ? -1.685 6.344 -6.301 1 60.22 139 LEU B CA 1
ATOM 2506 C C . LEU B 1 139 ? -1.197 6.809 -4.93 1 60.22 139 LEU B C 1
ATOM 2508 O O . LEU B 1 139 ? -0.476 6.078 -4.246 1 60.22 139 LEU B O 1
ATOM 2512 N N . SER B 1 140 ? -1.651 8 -4.602 1 68.88 140 SER B N 1
ATOM 2513 C CA . SER B 1 140 ? -1.164 8.539 -3.336 1 68.88 140 SER B CA 1
ATOM 2514 C C . SER B 1 140 ? -1.616 7.68 -2.158 1 68.88 140 SER B C 1
ATOM 2516 O O . SER B 1 140 ? -2.768 7.242 -2.109 1 68.88 140 SER B O 1
ATOM 2518 N N . ARG B 1 141 ? -0.675 7.43 -1.302 1 79.12 141 ARG B N 1
ATOM 2519 C CA . ARG B 1 141 ? -1.011 6.613 -0.141 1 79.12 141 ARG B CA 1
ATOM 2520 C C . ARG B 1 141 ? -0.867 7.41 1.15 1 79.12 141 ARG B C 1
ATOM 2522 O O . ARG B 1 141 ? 0.02 8.258 1.268 1 79.12 141 ARG B O 1
ATOM 2529 N N . CYS B 1 142 ? -1.815 7.211 2.025 1 89.69 142 CYS B N 1
ATOM 2530 C CA . CYS B 1 142 ? -1.736 7.73 3.385 1 89.69 142 CYS B CA 1
ATOM 2531 C C . CYS B 1 142 ? -1.192 6.676 4.34 1 89.69 142 CYS B C 1
ATOM 2533 O O . CYS B 1 142 ? -1.312 5.477 4.082 1 89.69 142 CYS B O 1
ATOM 2535 N N . VAL B 1 143 ? -0.541 7.184 5.375 1 89.94 143 VAL B N 1
ATOM 2536 C CA . VAL B 1 143 ? 0.095 6.23 6.277 1 89.94 143 VAL B CA 1
ATOM 2537 C C . VAL B 1 143 ? -0.109 6.676 7.727 1 89.94 143 VAL B C 1
ATOM 2539 O O . VAL B 1 143 ? -0.266 7.867 8 1 89.94 143 VAL B O 1
ATOM 2542 N N . LEU B 1 144 ? -0.139 5.668 8.586 1 90.81 144 LEU B N 1
ATOM 2543 C CA . LEU B 1 144 ? -0.239 5.883 10.023 1 90.81 144 LEU B CA 1
ATOM 2544 C C . LEU B 1 144 ? 1.075 5.543 10.719 1 90.81 144 LEU B C 1
ATOM 2546 O O . LEU B 1 144 ? 1.736 4.566 10.359 1 90.81 144 LEU B O 1
ATOM 2550 N N . SER B 1 145 ? 1.329 6.367 11.695 1 88.12 145 SER B N 1
ATOM 2551 C CA . SER B 1 145 ? 2.461 5.984 12.531 1 88.12 145 SER B CA 1
ATOM 2552 C C . SER B 1 145 ? 2.125 4.773 13.391 1 88.12 145 SER B C 1
ATOM 2554 O O . SER B 1 145 ? 0.961 4.547 13.727 1 88.12 145 SER B O 1
ATOM 2556 N N . PRO B 1 146 ? 3.137 3.947 13.789 1 81.81 146 PRO B N 1
ATOM 2557 C CA . PRO B 1 146 ? 2.873 2.729 14.555 1 81.81 146 PRO B CA 1
ATOM 2558 C C . PRO B 1 146 ? 2.139 3.006 15.867 1 81.81 146 PRO B C 1
ATOM 2560 O O . PRO B 1 146 ? 1.308 2.201 16.297 1 81.81 146 PRO B O 1
ATOM 2563 N N . GLY B 1 147 ? 2.363 4.125 16.484 1 83.56 147 GLY B N 1
ATOM 2564 C CA . GLY B 1 147 ? 1.735 4.461 17.75 1 83.56 147 GLY B CA 1
ATOM 2565 C C . GLY B 1 147 ? 0.456 5.262 17.578 1 83.56 147 GLY B C 1
ATOM 2566 O O . GLY B 1 147 ? -0.132 5.707 18.578 1 83.56 147 GLY B O 1
ATOM 2567 N N . MET B 1 148 ? 0.058 5.406 16.359 1 88.88 148 MET B N 1
ATOM 2568 C CA . MET B 1 148 ? -1.165 6.129 16.016 1 88.88 148 MET B CA 1
ATOM 2569 C C 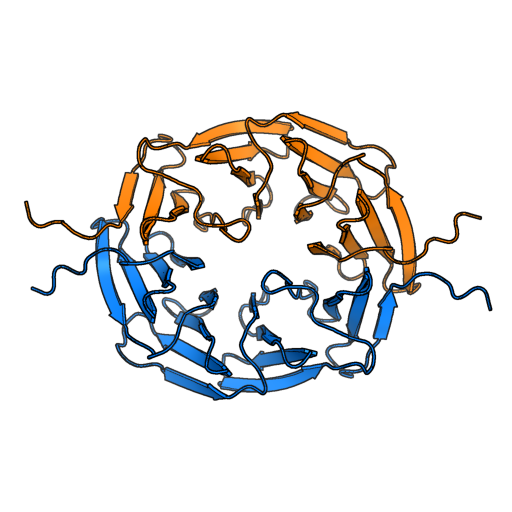. MET B 1 148 ? -1.114 7.562 16.547 1 88.88 148 MET B C 1
ATOM 2571 O O . MET B 1 148 ? -2.123 8.094 17.016 1 88.88 148 MET B O 1
ATOM 2575 N N . GLU B 1 149 ? -0.023 8.109 16.531 1 88.81 149 GLU B N 1
ATOM 2576 C CA . GLU B 1 149 ? 0.125 9.508 16.938 1 88.81 149 GLU B CA 1
ATOM 2577 C C . GLU B 1 149 ? -0.054 10.453 15.75 1 88.81 149 GLU B C 1
ATOM 2579 O O . GLU B 1 149 ? -0.557 11.562 15.906 1 88.81 149 GLU B O 1
ATOM 2584 N N . TYR B 1 150 ? 0.367 9.938 14.562 1 89.94 150 TYR B N 1
ATOM 2585 C CA . TYR B 1 150 ? 0.36 10.781 13.375 1 89.94 150 TYR B CA 1
ATOM 2586 C C . TYR B 1 150 ? -0.166 10.023 12.164 1 89.94 150 TYR B C 1
ATOM 2588 O O . TYR B 1 150 ? -0.092 8.789 12.117 1 89.94 150 TYR B O 1
ATOM 2596 N N . CYS B 1 151 ? -0.705 10.727 11.273 1 91.69 151 CYS B N 1
ATOM 2597 C CA . CYS B 1 151 ? -0.905 10.25 9.906 1 91.69 151 CYS B CA 1
ATOM 2598 C C . CYS B 1 151 ? -0.281 11.211 8.898 1 91.69 151 CYS B C 1
ATOM 2600 O O . CYS B 1 151 ? -0.067 12.383 9.203 1 91.69 151 CYS B O 1
ATOM 2602 N N . ALA B 1 152 ? 0.099 10.695 7.777 1 90.19 152 ALA B N 1
ATOM 2603 C CA . ALA B 1 152 ? 0.814 11.5 6.793 1 90.19 152 ALA B CA 1
ATOM 2604 C C . ALA B 1 152 ? 0.405 11.125 5.371 1 90.19 152 ALA B C 1
ATOM 2606 O O . ALA B 1 152 ? -0.012 9.984 5.125 1 90.19 152 ALA B O 1
ATOM 2607 N N . ALA B 1 153 ? 0.562 12.031 4.496 1 89 153 ALA B N 1
ATOM 2608 C CA . ALA B 1 153 ? 0.322 11.812 3.072 1 89 153 ALA B CA 1
ATOM 2609 C C . ALA B 1 153 ? 1.122 12.805 2.225 1 89 153 ALA B C 1
ATOM 2611 O O . ALA B 1 153 ? 1.365 13.938 2.646 1 89 153 ALA B O 1
ATOM 2612 N N . GLY B 1 154 ? 1.491 12.359 1.131 1 84.5 154 GLY B N 1
ATOM 2613 C CA . GLY B 1 154 ? 2.127 13.25 0.171 1 84.5 154 GLY B CA 1
ATOM 2614 C C . GLY B 1 154 ? 1.135 14.078 -0.618 1 84.5 154 GLY B C 1
ATOM 2615 O O . GLY B 1 154 ? 0.005 13.648 -0.856 1 84.5 154 GLY B O 1
ATOM 2616 N N . SER B 1 155 ? 1.605 15.203 -1.017 1 83.56 155 SER B N 1
ATOM 2617 C CA . SER B 1 155 ? 0.783 16.109 -1.81 1 83.56 155 SER B CA 1
ATOM 2618 C C . SER B 1 155 ? 1.363 16.312 -3.207 1 83.56 155 SER B C 1
ATOM 2620 O O . SER B 1 155 ? 2.537 16 -3.443 1 83.56 155 SER B O 1
ATOM 2622 N N . SER B 1 156 ? 0.535 16.812 -4.125 1 83.19 156 SER B N 1
ATOM 2623 C CA . SER B 1 156 ? 0.905 17.031 -5.52 1 83.19 156 SER B CA 1
ATOM 2624 C C . SER B 1 156 ? 1.978 18.094 -5.645 1 83.19 156 SER B C 1
ATOM 2626 O O . SER B 1 156 ? 2.711 18.141 -6.633 1 83.19 156 SER B O 1
ATOM 2628 N N . ASP B 1 157 ? 2.08 19 -4.617 1 79.31 157 ASP B N 1
ATOM 2629 C CA . ASP B 1 157 ? 3.051 20.094 -4.668 1 79.31 157 ASP B CA 1
ATOM 2630 C C . ASP B 1 157 ? 4.406 19.641 -4.125 1 79.31 157 ASP B C 1
ATOM 2632 O O . ASP B 1 157 ? 5.344 20.438 -4.051 1 79.31 157 ASP B O 1
ATOM 2636 N N . GLY B 1 158 ? 4.477 18.391 -3.645 1 80.19 158 GLY B N 1
ATOM 2637 C CA . GLY B 1 158 ? 5.746 17.859 -3.182 1 80.19 158 GLY B CA 1
ATOM 2638 C C . GLY B 1 158 ? 5.887 17.875 -1.671 1 80.19 158 GLY B C 1
ATOM 2639 O O . GLY B 1 158 ? 6.855 17.344 -1.126 1 80.19 158 GLY B O 1
ATOM 2640 N N . SER B 1 159 ? 4.863 18.375 -1.049 1 82.31 159 SER B N 1
ATOM 2641 C CA . SER B 1 159 ? 4.914 18.406 0.409 1 82.31 159 SER B CA 1
ATOM 2642 C C . SER B 1 159 ? 4.387 17.125 1.02 1 82.31 159 SER B C 1
ATOM 2644 O O . SER B 1 159 ? 3.607 16.406 0.387 1 82.31 159 SER B O 1
ATOM 2646 N N . VAL B 1 160 ? 4.895 16.875 2.156 1 85.81 160 VAL B N 1
ATOM 2647 C CA . VAL B 1 160 ? 4.309 15.828 2.984 1 85.81 160 VAL B CA 1
ATOM 2648 C C . VAL B 1 160 ? 3.545 16.453 4.148 1 85.81 160 VAL B C 1
ATOM 2650 O O . VAL B 1 160 ? 4.109 17.234 4.926 1 85.81 160 VAL B O 1
ATOM 2653 N N . PHE B 1 161 ? 2.326 16.141 4.195 1 88.75 161 PHE B N 1
ATOM 2654 C CA . PHE B 1 161 ? 1.481 16.656 5.266 1 88.75 161 PHE B CA 1
ATOM 2655 C C . PHE B 1 161 ? 1.347 15.648 6.391 1 88.75 161 PHE B C 1
ATOM 2657 O O . PHE B 1 161 ? 1.111 14.461 6.137 1 88.75 161 PHE B O 1
ATOM 2664 N N . VAL B 1 162 ? 1.509 16.125 7.617 1 89.5 162 VAL B N 1
ATOM 2665 C CA . VAL B 1 162 ? 1.419 15.273 8.797 1 89.5 162 VAL B CA 1
ATOM 2666 C C . VAL B 1 162 ? 0.407 15.859 9.781 1 89.5 162 VAL B C 1
ATOM 2668 O O . VAL B 1 162 ? 0.495 17.031 10.141 1 89.5 162 VAL B O 1
ATOM 2671 N N . TRP B 1 163 ? -0.516 15.062 10.148 1 92.06 163 TRP B N 1
ATOM 2672 C CA . TRP B 1 163 ? -1.53 15.484 11.109 1 92.06 163 TRP B CA 1
ATOM 2673 C C . TRP B 1 163 ? -1.354 14.75 12.438 1 92.06 163 TRP B C 1
ATOM 2675 O O . TRP B 1 163 ? -0.974 13.578 12.461 1 92.06 163 TRP B O 1
ATOM 2685 N N . ASN B 1 164 ? -1.613 15.492 13.547 1 89.81 164 ASN B N 1
ATOM 2686 C CA . ASN B 1 164 ? -1.763 14.859 14.852 1 89.81 164 ASN B CA 1
ATOM 2687 C C . ASN B 1 164 ? -3.121 14.18 14.992 1 89.81 164 ASN B C 1
ATOM 2689 O O . ASN B 1 164 ? -4.16 14.812 14.797 1 89.81 164 ASN B O 1
ATOM 2693 N N . ILE B 1 165 ? -3.127 12.961 15.305 1 91.25 165 ILE B N 1
ATOM 2694 C CA . ILE B 1 165 ? -4.371 12.195 15.289 1 91.25 165 ILE B CA 1
ATOM 2695 C C . ILE B 1 165 ? -5.273 12.664 16.422 1 91.25 165 ILE B C 1
ATOM 2697 O O . ILE B 1 165 ? -6.484 12.812 16.25 1 91.25 165 ILE B O 1
ATOM 2701 N N . GLN B 1 166 ? -4.762 12.938 17.547 1 89.06 166 GLN B N 1
ATOM 2702 C CA . GLN B 1 166 ? -5.566 13.32 18.703 1 89.06 166 GLN B CA 1
ATOM 2703 C C . GLN B 1 166 ? -6.141 14.727 18.531 1 89.06 166 GLN B C 1
ATOM 2705 O O . GLN B 1 166 ? -7.34 14.938 18.719 1 89.06 166 GLN B O 1
ATOM 2710 N N . SER B 1 167 ? -5.344 15.664 18.094 1 89 167 SER B N 1
ATOM 2711 C CA . SER B 1 167 ? -5.809 17.031 17.969 1 89 167 SER B CA 1
ATOM 2712 C C . SER B 1 167 ? -6.453 17.281 16.609 1 89 167 SER B C 1
ATOM 2714 O O . SER B 1 167 ? -7.156 18.266 16.406 1 89 167 SER B O 1
ATOM 2716 N N . THR B 1 168 ? -6.176 16.406 15.617 1 84.75 168 THR B N 1
ATOM 2717 C CA . THR B 1 168 ? -6.629 16.453 14.227 1 84.75 168 THR B CA 1
ATOM 2718 C C . THR B 1 168 ? -6.031 17.656 13.508 1 84.75 168 THR B C 1
ATOM 2720 O O . THR B 1 168 ? -6.41 17.953 12.367 1 84.75 168 THR B O 1
ATOM 2723 N N . LYS B 1 169 ? -5.23 18.328 14.125 1 86.25 169 LYS B N 1
ATOM 2724 C CA . LYS B 1 169 ? -4.625 19.516 13.523 1 86.25 169 LYS B CA 1
ATOM 2725 C C . LYS B 1 169 ? -3.424 19.156 12.664 1 86.25 169 LYS B C 1
ATOM 2727 O O . LYS B 1 169 ? -2.752 18.156 12.922 1 86.25 169 LYS B O 1
ATOM 2732 N N . LEU B 1 170 ? -3.359 19.953 11.633 1 83.56 170 LEU B N 1
ATOM 2733 C CA . LEU B 1 170 ? -2.139 19.859 10.836 1 83.56 170 LEU B CA 1
ATOM 2734 C C . LEU B 1 170 ? -0.91 20.156 11.688 1 83.56 170 LEU B C 1
ATOM 2736 O O . LEU B 1 170 ? -0.777 21.25 12.242 1 83.56 170 LEU B O 1
ATOM 2740 N N . GLU B 1 171 ? -0.292 19.109 11.969 1 72.88 171 GLU B N 1
ATOM 2741 C CA . GLU B 1 171 ? 0.892 19.297 12.805 1 72.88 171 GLU B CA 1
ATOM 2742 C C . GLU B 1 171 ? 2.039 19.906 12.008 1 72.88 171 GLU B C 1
ATOM 2744 O O . GLU B 1 171 ? 2.715 20.828 12.484 1 72.88 171 GLU B O 1
ATOM 2749 N N . LYS B 1 172 ? 2.125 19.344 10.781 1 72.25 172 LYS B N 1
ATOM 2750 C CA . LYS B 1 172 ? 3.324 19.812 10.094 1 72.25 172 LYS B CA 1
ATOM 2751 C C . LYS B 1 172 ? 3.189 19.625 8.578 1 72.25 172 LYS B C 1
ATOM 2753 O O . LYS B 1 172 ? 2.52 18.703 8.117 1 72.25 172 LYS B O 1
ATOM 2758 N N . VAL B 1 173 ? 3.621 20.703 7.82 1 73.5 173 VAL B N 1
ATOM 2759 C CA . VAL B 1 173 ? 3.889 20.562 6.391 1 73.5 173 VAL B CA 1
ATOM 2760 C C . VAL B 1 173 ? 5.395 20.5 6.152 1 73.5 173 VAL B C 1
ATOM 2762 O O . VAL B 1 173 ? 6.117 21.453 6.461 1 73.5 173 VAL B O 1
ATOM 2765 N N . LEU B 1 174 ? 5.734 19.344 5.824 1 68 174 LEU B N 1
ATOM 2766 C CA . LEU B 1 174 ? 7.156 19.172 5.535 1 68 174 LEU B CA 1
ATOM 2767 C C . LEU B 1 174 ? 7.484 19.656 4.125 1 68 174 LEU B C 1
ATOM 2769 O O . LEU B 1 174 ? 7.094 19.016 3.141 1 68 174 LEU B O 1
ATOM 2773 N N . HIS B 1 175 ? 7.574 21.062 4.086 1 64.75 175 HIS B N 1
ATOM 2774 C CA . HIS B 1 175 ? 7.793 21.703 2.797 1 64.75 175 HIS B CA 1
ATOM 2775 C C . HIS B 1 175 ? 9.195 22.297 2.705 1 64.75 175 HIS B C 1
ATOM 2777 O O . HIS B 1 175 ? 9.938 22.312 3.693 1 64.75 175 HIS B O 1
ATOM 2783 N N . LYS B 1 176 ? 9.438 23.031 1.509 1 49.91 176 LYS B N 1
ATOM 2784 C CA . LYS B 1 176 ? 10.625 23.766 1.085 1 49.91 176 LYS B CA 1
ATOM 2785 C C . LYS B 1 176 ? 11.086 24.734 2.166 1 49.91 176 LYS B C 1
ATOM 2787 O O . LYS B 1 176 ? 12.273 24.812 2.482 1 49.91 176 LYS B O 1
ATOM 2792 N N . GLY B 1 177 ? 10.383 25.953 2.535 1 44.44 177 GLY B N 1
ATOM 2793 C CA . GLY B 1 177 ? 10.961 27.266 2.773 1 44.44 177 GLY B CA 1
ATOM 2794 C C . GLY B 1 177 ? 11.258 27.531 4.234 1 44.44 177 GLY B C 1
ATOM 2795 O O . GLY B 1 177 ? 10.828 28.547 4.789 1 44.44 177 GLY B O 1
ATOM 2796 N N . GLY B 1 178 ? 11.695 26.688 5.094 1 36.22 178 GLY B N 1
ATOM 2797 C CA . GLY B 1 178 ? 11.852 27.422 6.336 1 36.22 178 GLY B CA 1
ATOM 2798 C C . GLY B 1 178 ? 12.523 28.766 6.148 1 36.22 178 GLY B C 1
ATOM 2799 O O . GLY B 1 178 ? 12.969 29.391 7.113 1 36.22 178 GLY B O 1
ATOM 2800 N N . HIS B 1 179 ? 12.984 29.312 5.082 1 33.66 179 HIS B N 1
ATOM 2801 C CA . HIS B 1 179 ? 13.664 30.578 5.344 1 33.66 179 HIS B CA 1
ATOM 2802 C C . HIS B 1 179 ? 12.695 31.641 5.867 1 33.66 179 HIS B C 1
ATOM 2804 O O . HIS B 1 179 ? 13.086 32.781 6.148 1 33.66 179 HIS B O 1
ATOM 2810 N N . GLU B 1 180 ? 11.711 31.609 6.773 1 29.2 180 GLU B N 1
ATOM 2811 C CA . GLU B 1 180 ? 11.672 33 7.172 1 29.2 180 GLU B CA 1
ATOM 2812 C C . GLU B 1 180 ? 12.914 33.375 7.98 1 29.2 180 GLU B C 1
ATOM 2814 O O . GLU B 1 180 ? 13.461 32.562 8.703 1 29.2 180 GLU B O 1
#

Radius of gyration: 19.48 Å; Cα contacts (8 Å, |Δi|>4): 1086; chains: 2; bounding box: 48×61×38 Å

pLDDT: mean 85.41, std 13.1, range [27.92, 97.31]